Protein AF-A0A848REK5-F1 (afdb_monomer_lite)

pLDDT: mean 84.41, std 11.95, range [43.69, 95.69]

Secondary structure (DSSP, 8-state):
-----HHHHHHHHHHHHHHHHHHHHHTTTTTTTHHHHHHHHHHHHHHHHHHHTTT--HHHHHGGGGG--HHHHHHHHHHHHHHHHHHHHHHHHTTHHHHTT-TT-TTSHHHHHHHHHHHHHHHHHHTTTHHHHHHSGGGTTS-HHHHHHHHHHHHHHTHHHHHHHHHHHTHHHHHHHHHHHHHHHHTTT-TTHHHHHHHHHHHHHHHHHHHHHHHHHHHHHHHHHTHHHHH--

Radius of gyration: 19.53 Å; chains: 1; bounding box: 43×39×53 Å

Sequence (233 aa):
MRKYSYGSIMLILLLMAIIAGIFDNIFDDKLSMLGPIILWIGNYIVCRGLLYTREGTFSEYLRGIKTITGKVFLTNILIGLISVVILLLSTLTSGTGLVLSNMENGKIIPIISILYILINAIISLIFAYLNFVMADERYRDLSFSQNIKLIFKSGIRLFSQTLITLLKVYMIPIILSIIIILLAIVVKTMPLIIIIVSILGIAAIIGFVVITPIYMARLSEIYLDNIEEIYED

Organism: NCBI:txid2731255

Foldseek 3Di:
DQAADLVLLLVLLVVLQVVLVVVCVVCVNPPVVVSVVSNVLSLLLLLLCLQPVGHDHNVVSVVLSVLDDPLLVVLVVVLVVVLVVVLVVLCVVLCVVVVVVVPPDPPSPPVSVVSSVVSNVLSCLQQVCSSNLSSDPVNPPDDSVVSVVLSNLLSVVCSVVLVVLCCVLLVPLVVLVVVLVVLVVCCVVPVVSVVVSVVSVVVSVVSCSSSVSVSSSSVSVSCVVCVVVSPDD

Structure (mmCIF, N/CA/C/O backbone):
data_AF-A0A848REK5-F1
#
_entry.id   AF-A0A848REK5-F1
#
loop_
_atom_site.group_PDB
_atom_site.id
_atom_site.type_symbol
_atom_site.label_atom_id
_atom_site.label_alt_id
_atom_site.label_comp_id
_atom_site.label_asym_id
_atom_site.label_entity_id
_atom_site.label_seq_id
_atom_site.pdbx_PDB_ins_code
_atom_site.Cartn_x
_atom_site.Cartn_y
_atom_site.Cartn_z
_atom_site.occupancy
_atom_site.B_iso_or_equiv
_atom_site.auth_seq_id
_atom_site.auth_comp_id
_atom_site.auth_asym_id
_atom_site.auth_atom_id
_atom_site.pdbx_PDB_model_num
ATOM 1 N N . MET A 1 1 ? 4.241 -14.282 16.375 1.00 64.12 1 MET A N 1
ATOM 2 C CA . MET A 1 1 ? 3.932 -13.732 15.035 1.00 64.12 1 MET A CA 1
ATOM 3 C C . MET A 1 1 ? 2.454 -13.919 14.778 1.00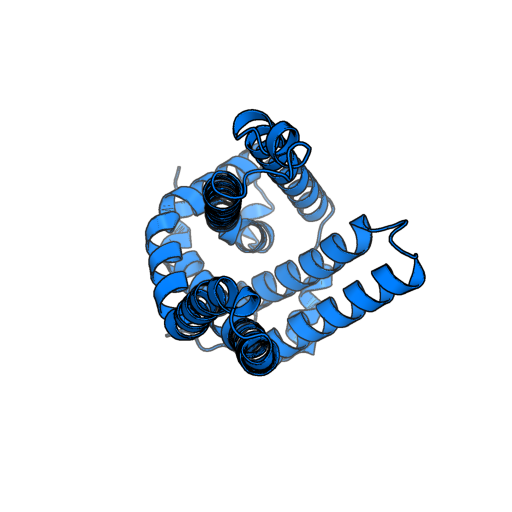 64.12 1 MET A C 1
ATOM 5 O O . MET A 1 1 ? 1.942 -14.997 15.079 1.00 64.12 1 MET A O 1
ATOM 9 N N . ARG A 1 2 ? 1.771 -12.875 14.301 1.00 82.69 2 ARG A N 1
ATOM 10 C CA . ARG A 1 2 ? 0.355 -12.985 13.936 1.00 82.69 2 ARG A CA 1
ATOM 11 C C . ARG A 1 2 ? 0.271 -13.791 12.637 1.00 82.69 2 ARG A C 1
ATOM 13 O O . ARG A 1 2 ? 1.168 -13.730 11.800 1.00 82.69 2 ARG A O 1
ATOM 20 N N . LYS A 1 3 ? -0.769 -14.600 12.501 1.00 88.31 3 LYS A N 1
ATOM 21 C CA . LYS A 1 3 ? -1.021 -15.392 11.297 1.00 88.31 3 LYS A CA 1
ATOM 22 C C . LYS A 1 3 ? -1.989 -14.629 10.397 1.00 88.31 3 LYS A C 1
ATOM 24 O O . LYS A 1 3 ? -2.896 -13.969 10.897 1.00 88.31 3 LYS A O 1
ATOM 29 N N . TYR A 1 4 ? -1.773 -14.715 9.088 1.00 91.38 4 TYR A N 1
ATOM 30 C CA . TYR A 1 4 ? -2.542 -13.976 8.091 1.00 91.38 4 TYR A CA 1
ATOM 31 C C . TYR A 1 4 ? -2.894 -14.861 6.898 1.00 91.38 4 TYR A C 1
ATOM 33 O O . TYR A 1 4 ? -2.073 -15.667 6.454 1.00 91.38 4 TYR A O 1
ATOM 41 N N . SER A 1 5 ? -4.091 -14.672 6.340 1.00 91.75 5 SER A N 1
ATOM 42 C CA . SER A 1 5 ? -4.492 -15.320 5.091 1.00 91.75 5 SER A CA 1
ATOM 43 C C . SER A 1 5 ? -3.978 -14.531 3.882 1.00 91.75 5 SER A C 1
ATOM 45 O O . SER A 1 5 ? -4.683 -13.705 3.297 1.00 91.75 5 SER A O 1
ATOM 47 N N . TYR A 1 6 ? -2.731 -14.797 3.483 1.00 92.38 6 TYR A N 1
ATOM 48 C CA . TYR A 1 6 ? -2.123 -14.160 2.305 1.00 92.38 6 TYR A CA 1
ATOM 49 C C . TYR A 1 6 ? -2.915 -14.419 1.017 1.00 92.38 6 TYR A C 1
ATOM 51 O O . TYR A 1 6 ? -3.011 -13.532 0.173 1.00 92.38 6 TYR A O 1
ATOM 59 N N . GLY A 1 7 ? -3.533 -15.600 0.894 1.00 90.12 7 GLY A N 1
ATOM 60 C CA . GLY A 1 7 ? -4.397 -15.942 -0.236 1.00 90.12 7 GLY A CA 1
ATOM 61 C C . GLY A 1 7 ? -5.643 -15.058 -0.312 1.00 90.12 7 GLY A C 1
ATOM 62 O O . GLY A 1 7 ? -5.933 -14.510 -1.373 1.00 90.12 7 GLY A O 1
ATOM 63 N N . SER A 1 8 ? -6.341 -14.847 0.813 1.00 91.50 8 SER A N 1
ATOM 64 C CA . SER A 1 8 ? -7.508 -13.951 0.866 1.00 91.50 8 SER A CA 1
ATOM 65 C C . SER A 1 8 ? -7.131 -12.517 0.486 1.00 91.50 8 SER A C 1
ATOM 67 O O . SER A 1 8 ? -7.831 -11.888 -0.303 1.00 91.50 8 SER A O 1
ATOM 69 N N . ILE A 1 9 ? -6.008 -12.017 1.015 1.00 93.56 9 ILE A N 1
ATOM 70 C CA . ILE A 1 9 ? -5.508 -10.665 0.726 1.00 93.56 9 ILE A CA 1
ATOM 71 C C . ILE A 1 9 ? -5.210 -10.518 -0.770 1.00 93.56 9 ILE A C 1
ATOM 73 O O . ILE A 1 9 ? -5.691 -9.584 -1.408 1.00 93.56 9 ILE A O 1
ATOM 77 N N . MET A 1 10 ? -4.468 -11.471 -1.338 1.00 93.69 10 MET A N 1
ATOM 78 C CA . MET A 1 10 ? -4.102 -11.477 -2.753 1.00 93.69 10 MET A CA 1
ATOM 79 C C . MET A 1 10 ? -5.329 -11.468 -3.669 1.00 93.69 10 MET A C 1
ATOM 81 O O . MET A 1 10 ? -5.391 -10.679 -4.610 1.00 93.69 10 MET A O 1
ATOM 85 N N . LEU A 1 11 ? -6.326 -12.308 -3.374 1.00 93.06 11 LEU A N 1
ATOM 86 C CA . LEU A 1 11 ? -7.556 -12.387 -4.163 1.00 93.06 11 LEU A CA 1
ATOM 87 C C . LEU A 1 11 ? -8.320 -11.060 -4.181 1.00 93.06 11 LEU A C 1
ATOM 89 O O . LEU A 1 11 ? -8.879 -10.700 -5.212 1.00 93.06 11 LEU A O 1
ATOM 93 N N . ILE A 1 12 ? -8.330 -10.315 -3.074 1.00 93.88 12 ILE A N 1
ATOM 94 C CA . ILE A 1 12 ? -9.006 -9.011 -3.008 1.00 93.88 12 ILE A CA 1
ATOM 95 C C . ILE A 1 12 ? -8.256 -7.970 -3.818 1.00 93.88 12 ILE A C 1
ATOM 97 O O . ILE A 1 12 ? -8.882 -7.256 -4.596 1.00 93.88 12 ILE A O 1
ATOM 101 N N . LEU A 1 13 ? -6.933 -7.898 -3.666 1.00 92.88 13 LEU A N 1
ATOM 102 C CA . LEU A 1 13 ? -6.114 -6.958 -4.430 1.00 92.88 13 LEU A CA 1
ATOM 103 C C . LEU A 1 13 ? -6.264 -7.204 -5.935 1.00 92.88 13 LEU A C 1
ATOM 105 O O . LEU A 1 13 ? -6.464 -6.260 -6.695 1.00 92.88 13 LEU A O 1
ATOM 109 N N . LEU A 1 14 ? -6.251 -8.472 -6.351 1.00 92.62 14 LEU A N 1
ATOM 110 C CA . LEU A 1 14 ? -6.408 -8.858 -7.749 1.00 92.62 14 LEU A CA 1
ATOM 111 C C . LEU A 1 14 ? -7.825 -8.579 -8.266 1.00 92.62 14 LEU A C 1
ATOM 113 O O . LEU A 1 14 ? -7.970 -8.006 -9.342 1.00 92.62 14 LEU A O 1
ATOM 117 N N . LEU A 1 15 ? -8.865 -8.911 -7.492 1.00 94.06 15 LEU A N 1
ATOM 118 C CA . LEU A 1 15 ? -10.248 -8.585 -7.850 1.00 94.06 15 LEU A CA 1
ATOM 119 C C . LEU A 1 15 ? -10.418 -7.077 -8.066 1.00 94.06 15 LEU A C 1
ATOM 121 O O . LEU A 1 15 ? -10.979 -6.658 -9.074 1.00 94.06 15 LEU A O 1
ATOM 125 N N . MET A 1 16 ? -9.921 -6.2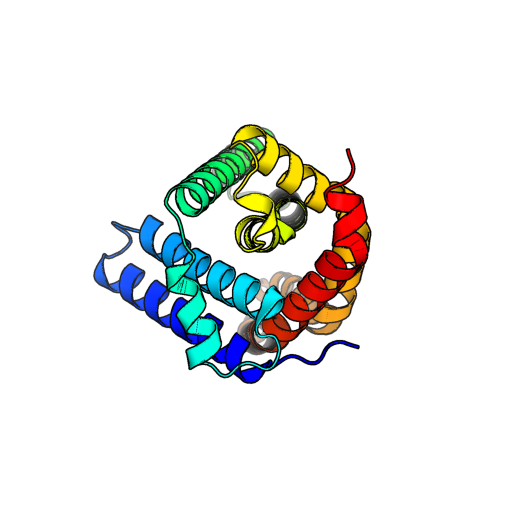62 -7.138 1.00 93.19 16 MET A N 1
ATOM 126 C CA . MET A 1 16 ? -10.076 -4.808 -7.192 1.00 93.19 16 MET A CA 1
ATOM 127 C C . MET A 1 16 ? -9.268 -4.201 -8.340 1.00 93.19 16 MET A C 1
ATOM 129 O O . MET A 1 16 ? -9.761 -3.293 -9.001 1.00 93.19 16 MET A O 1
ATOM 133 N N . ALA A 1 17 ? -8.084 -4.743 -8.641 1.00 89.94 17 ALA A N 1
ATOM 134 C CA . ALA A 1 17 ? -7.302 -4.347 -9.810 1.00 89.94 17 ALA A CA 1
ATOM 135 C C . ALA A 1 17 ? -8.005 -4.684 -11.134 1.00 89.94 17 ALA A C 1
ATOM 137 O O . ALA A 1 17 ? -8.026 -3.852 -12.038 1.00 89.94 17 ALA A O 1
ATOM 138 N N . ILE A 1 18 ? -8.627 -5.865 -11.241 1.00 91.06 18 ILE A N 1
ATOM 139 C CA . ILE A 1 18 ? -9.417 -6.242 -12.423 1.00 91.06 18 ILE A CA 1
ATOM 140 C C . ILE A 1 18 ? -10.614 -5.307 -12.587 1.00 91.06 18 ILE A C 1
ATOM 142 O O . ILE A 1 18 ? -10.841 -4.800 -13.682 1.00 91.06 18 ILE A O 1
ATOM 146 N N . ILE A 1 19 ? -11.370 -5.057 -11.514 1.00 90.69 19 ILE A N 1
ATOM 147 C CA . ILE A 1 19 ? -12.530 -4.160 -11.574 1.00 90.69 19 ILE A CA 1
ATOM 148 C C . ILE A 1 19 ? -12.080 -2.751 -11.977 1.00 90.69 19 ILE A C 1
ATOM 150 O O . ILE A 1 19 ? -12.678 -2.176 -12.881 1.00 90.69 19 ILE A O 1
ATOM 154 N N . ALA A 1 20 ? -11.009 -2.220 -11.377 1.00 88.94 20 ALA A N 1
ATOM 155 C CA . ALA A 1 20 ? -10.460 -0.915 -11.741 1.00 88.94 20 ALA A CA 1
ATOM 156 C C . ALA A 1 20 ? -10.098 -0.848 -13.235 1.00 88.94 20 ALA A C 1
ATOM 158 O O . ALA A 1 20 ? -10.585 0.032 -13.938 1.00 88.94 20 ALA A O 1
ATOM 159 N N . GLY A 1 21 ? -9.357 -1.838 -13.746 1.00 86.06 21 GLY A N 1
ATOM 160 C CA . GLY A 1 21 ? -8.974 -1.883 -15.160 1.00 86.06 21 GLY A CA 1
ATOM 161 C C . GLY A 1 21 ? -10.156 -2.046 -16.123 1.00 86.06 21 GLY A C 1
ATOM 162 O O . GLY A 1 21 ? -10.128 -1.508 -17.228 1.00 86.06 21 GLY A O 1
ATOM 163 N N . ILE A 1 22 ? -11.218 -2.758 -15.733 1.00 87.19 22 ILE A N 1
ATOM 164 C CA . ILE A 1 22 ? -12.451 -2.840 -16.532 1.00 87.19 22 ILE A CA 1
ATOM 165 C C . ILE A 1 22 ? -13.130 -1.469 -16.602 1.00 87.19 22 ILE A C 1
ATOM 167 O O . ILE A 1 22 ? -13.555 -1.056 -17.678 1.00 87.19 22 ILE A O 1
ATOM 171 N N . PHE A 1 23 ? -13.228 -0.762 -15.475 1.00 83.38 23 PHE A N 1
ATOM 172 C CA . PHE A 1 23 ? -13.844 0.563 -15.429 1.00 83.38 23 PHE A CA 1
ATOM 173 C C . PHE A 1 23 ? -13.081 1.576 -16.285 1.00 83.38 23 PHE A C 1
ATOM 175 O O . PHE A 1 23 ? -13.708 2.269 -17.085 1.00 83.38 23 PHE A O 1
ATOM 182 N N . ASP A 1 24 ? -11.753 1.615 -16.179 1.00 82.69 24 ASP A N 1
ATOM 183 C CA . ASP A 1 24 ? -10.931 2.540 -16.966 1.00 82.69 24 ASP A CA 1
ATOM 184 C C . ASP A 1 24 ? -11.104 2.291 -18.480 1.00 82.69 24 ASP A C 1
ATOM 186 O O . ASP A 1 24 ? -11.324 3.231 -19.245 1.00 82.69 24 ASP A O 1
ATOM 190 N N . ASN A 1 25 ? -11.162 1.019 -18.901 1.00 83.44 25 ASN A N 1
ATOM 191 C CA . ASN A 1 25 ? -11.403 0.645 -20.300 1.00 83.44 25 ASN A CA 1
ATOM 192 C C . ASN A 1 25 ? -12.827 0.963 -20.797 1.00 83.44 25 ASN A C 1
ATOM 194 O O . ASN A 1 25 ? -12.996 1.367 -21.944 1.00 83.44 25 ASN A O 1
ATOM 198 N N . ILE A 1 26 ? -13.866 0.768 -19.974 1.00 83.25 26 ILE A N 1
ATOM 199 C CA . ILE A 1 26 ? -15.262 1.046 -20.373 1.00 83.25 26 ILE A CA 1
ATOM 200 C C . ILE A 1 26 ? -15.480 2.543 -20.601 1.00 83.25 26 ILE A C 1
ATOM 202 O O . ILE A 1 26 ? -16.242 2.933 -21.488 1.00 83.25 26 ILE A O 1
ATOM 206 N N . PHE A 1 27 ? -14.842 3.379 -19.785 1.00 79.56 27 PHE A N 1
ATOM 207 C CA . PHE A 1 27 ? -15.030 4.823 -19.835 1.00 79.56 27 PHE A CA 1
ATOM 208 C C . PHE A 1 27 ? -13.998 5.555 -20.696 1.00 79.56 27 PHE A C 1
ATOM 210 O O . PHE A 1 27 ? -14.080 6.782 -20.769 1.00 79.56 27 PHE A O 1
ATOM 217 N N . ASP A 1 28 ? -13.095 4.836 -21.373 1.00 77.69 28 ASP A N 1
ATOM 218 C CA . ASP A 1 28 ? -12.094 5.409 -22.286 1.00 77.69 28 ASP A CA 1
ATOM 219 C C . ASP A 1 28 ? -11.325 6.561 -21.608 1.00 77.69 28 ASP A C 1
ATOM 221 O O . ASP A 1 28 ? -11.276 7.689 -22.099 1.00 77.69 28 ASP A O 1
ATOM 225 N N . ASP A 1 29 ? -10.881 6.311 -20.370 1.00 70.06 29 ASP A N 1
ATOM 226 C CA . ASP A 1 29 ? -10.209 7.258 -19.464 1.00 70.06 29 ASP A CA 1
ATOM 227 C C . ASP A 1 29 ? -10.992 8.533 -19.074 1.00 70.06 29 ASP A C 1
ATOM 229 O O . ASP A 1 29 ? -10.527 9.329 -18.247 1.00 70.06 29 ASP A O 1
ATOM 233 N N . LYS A 1 30 ? -12.227 8.729 -19.562 1.00 73.56 30 LYS A N 1
ATOM 234 C CA . LYS A 1 30 ? -13.065 9.907 -19.236 1.00 73.56 30 LYS A CA 1
ATOM 235 C C . LYS A 1 30 ? -13.452 9.979 -17.758 1.00 73.56 30 LYS A C 1
ATOM 237 O O . LYS A 1 30 ? -13.758 11.057 -17.254 1.00 73.56 30 LYS A O 1
ATOM 242 N N . LEU A 1 31 ? -13.443 8.839 -17.069 1.00 73.81 31 LEU A N 1
ATOM 243 C CA . LEU A 1 31 ? -13.717 8.693 -15.638 1.00 73.81 31 LEU A CA 1
ATOM 244 C C . LEU A 1 31 ? -12.511 8.093 -14.897 1.00 73.81 31 LEU A C 1
ATOM 246 O O . LEU A 1 31 ? -12.676 7.291 -13.982 1.00 73.81 31 LEU A O 1
ATOM 250 N N . SER A 1 32 ? -11.299 8.533 -15.247 1.00 70.56 32 SER A N 1
ATOM 251 C CA . SER A 1 32 ? -10.022 8.089 -14.652 1.00 70.56 32 SER A CA 1
ATOM 252 C C . SER A 1 32 ? -9.908 8.236 -13.124 1.00 70.56 32 SER A C 1
ATOM 254 O O . SER A 1 32 ? -8.989 7.703 -12.509 1.00 70.56 32 SER A O 1
ATOM 256 N N . MET A 1 33 ? -10.851 8.922 -12.468 1.00 72.81 33 MET A N 1
ATOM 257 C CA . MET A 1 33 ? -10.948 8.966 -11.005 1.00 72.81 33 MET A CA 1
ATOM 258 C C . MET A 1 33 ? -11.571 7.702 -10.387 1.00 72.81 33 MET A C 1
ATOM 260 O O . MET A 1 33 ? -11.384 7.467 -9.193 1.00 72.81 33 MET A O 1
ATOM 264 N N . LEU A 1 34 ? -12.296 6.879 -11.155 1.00 79.69 34 LEU A N 1
ATOM 265 C CA . LEU A 1 34 ? -12.988 5.693 -10.633 1.00 79.69 34 LEU A CA 1
ATOM 266 C C . LEU A 1 34 ? -12.030 4.540 -10.312 1.00 79.69 34 LEU A C 1
ATOM 268 O O . LEU A 1 34 ? -12.167 3.937 -9.245 1.00 79.69 34 LEU A O 1
ATOM 272 N N . GLY A 1 35 ? -11.040 4.265 -11.167 1.00 83.56 35 GLY A N 1
ATOM 273 C CA . GLY A 1 35 ? -10.025 3.233 -10.926 1.00 83.56 35 GLY A CA 1
ATOM 274 C C . GLY A 1 35 ? -9.314 3.393 -9.570 1.00 83.56 35 GLY A C 1
ATOM 275 O O . GLY A 1 35 ? -9.361 2.474 -8.744 1.00 83.56 35 GLY A O 1
ATOM 276 N N . PRO A 1 36 ? -8.739 4.571 -9.257 1.00 83.19 36 PRO A N 1
ATOM 277 C CA . PRO A 1 36 ? -8.126 4.848 -7.957 1.00 83.19 36 PRO A CA 1
ATOM 278 C C . PRO A 1 36 ? -9.076 4.671 -6.766 1.00 83.19 36 PRO A C 1
ATOM 280 O O . PRO A 1 36 ? -8.655 4.172 -5.722 1.00 83.19 36 PRO A O 1
ATOM 283 N N . ILE A 1 37 ? -10.358 5.028 -6.911 1.00 86.75 37 ILE A N 1
ATOM 284 C CA . ILE A 1 37 ? -11.369 4.827 -5.860 1.00 86.75 37 ILE A CA 1
ATOM 285 C C . ILE A 1 37 ? -11.602 3.330 -5.617 1.00 86.75 37 ILE A C 1
ATOM 287 O O . ILE A 1 37 ? -11.655 2.900 -4.465 1.00 86.75 37 ILE A O 1
ATOM 291 N N . ILE A 1 38 ? -11.701 2.520 -6.672 1.00 89.56 38 ILE A N 1
ATOM 292 C CA . ILE A 1 38 ? -11.889 1.064 -6.563 1.00 89.56 38 ILE A CA 1
ATOM 293 C C . ILE A 1 38 ? -10.680 0.413 -5.877 1.00 89.56 38 ILE A C 1
ATOM 295 O O . ILE A 1 38 ? -10.840 -0.374 -4.939 1.00 89.56 38 ILE A O 1
ATOM 299 N N . LEU A 1 39 ? -9.464 0.781 -6.288 1.00 90.69 39 LEU A N 1
ATOM 300 C CA . LEU A 1 39 ? -8.230 0.296 -5.662 1.00 90.69 39 LEU A CA 1
ATOM 301 C C . LEU A 1 39 ? -8.141 0.708 -4.190 1.00 90.69 39 LEU A C 1
ATOM 303 O O . LEU A 1 39 ? -7.733 -0.084 -3.335 1.00 90.69 39 LEU A O 1
ATOM 307 N N . TRP A 1 40 ? -8.562 1.933 -3.876 1.00 91.38 40 TRP A N 1
ATOM 308 C CA . TRP A 1 40 ? -8.649 2.411 -2.506 1.00 91.38 40 TRP A CA 1
ATOM 309 C C . TRP A 1 40 ? -9.625 1.574 -1.661 1.00 91.38 40 TRP A C 1
ATOM 311 O O . TRP A 1 40 ? -9.251 1.150 -0.564 1.00 91.38 40 TRP A O 1
ATOM 321 N N . ILE A 1 41 ? -10.825 1.276 -2.174 1.00 92.44 41 ILE A N 1
ATOM 322 C CA . ILE A 1 41 ? -11.803 0.402 -1.499 1.00 92.44 41 ILE A CA 1
ATOM 323 C C . ILE A 1 41 ? -11.167 -0.959 -1.195 1.00 92.44 41 ILE A C 1
ATOM 325 O O . ILE A 1 41 ? -11.273 -1.454 -0.071 1.00 92.44 41 ILE A O 1
ATOM 329 N N . GLY A 1 42 ? -10.458 -1.541 -2.166 1.00 92.50 42 GLY A N 1
ATOM 330 C CA . GLY A 1 42 ? -9.718 -2.788 -1.982 1.00 92.50 42 GLY A CA 1
ATOM 331 C C . GLY A 1 42 ? -8.703 -2.723 -0.845 1.00 92.50 42 GLY A C 1
ATOM 332 O O . GLY A 1 42 ? -8.716 -3.570 0.051 1.00 92.50 42 GLY A O 1
ATOM 333 N N . ASN A 1 43 ? -7.868 -1.684 -0.840 1.00 93.06 43 ASN A N 1
ATOM 334 C CA . ASN A 1 43 ? -6.879 -1.467 0.215 1.00 93.06 43 ASN A CA 1
ATOM 335 C C . ASN A 1 43 ? -7.530 -1.287 1.591 1.00 93.06 43 ASN A C 1
ATOM 337 O O . ASN A 1 43 ? -7.053 -1.856 2.572 1.00 93.06 43 ASN A O 1
ATOM 341 N N . TYR A 1 44 ? -8.638 -0.548 1.675 1.00 94.62 44 TYR A N 1
ATOM 342 C CA . TYR A 1 44 ? -9.385 -0.385 2.920 1.00 94.62 44 TYR A CA 1
ATOM 343 C C . TYR A 1 44 ? -9.908 -1.725 3.451 1.00 94.62 44 TYR A C 1
ATOM 345 O O . TYR A 1 44 ? -9.712 -2.052 4.624 1.00 94.62 44 TYR A O 1
ATOM 353 N N . ILE A 1 45 ? -10.538 -2.521 2.582 1.00 94.56 45 ILE A N 1
ATOM 354 C CA . ILE A 1 45 ? -11.067 -3.850 2.913 1.00 94.56 45 ILE A CA 1
ATOM 355 C C . ILE A 1 45 ? -9.952 -4.753 3.453 1.00 94.56 45 ILE A C 1
ATOM 357 O O . ILE A 1 45 ? -10.137 -5.424 4.471 1.00 94.56 45 ILE A O 1
ATOM 361 N N . VAL A 1 46 ? -8.781 -4.741 2.810 1.00 95.50 46 VAL A N 1
ATOM 362 C CA . VAL A 1 46 ? -7.614 -5.506 3.262 1.00 95.50 46 VAL A CA 1
ATOM 363 C C . VAL A 1 46 ? -7.128 -5.025 4.627 1.00 95.50 46 VAL A C 1
ATOM 365 O O . VAL A 1 46 ? -6.952 -5.858 5.514 1.00 95.50 46 VAL A O 1
ATOM 368 N N . CYS A 1 47 ? -6.965 -3.717 4.841 1.00 95.12 47 CYS A N 1
ATOM 369 C CA . CYS A 1 47 ? -6.557 -3.166 6.137 1.00 95.12 47 CYS A CA 1
ATOM 370 C C . CYS A 1 47 ? -7.544 -3.537 7.253 1.00 95.12 47 CYS A C 1
ATOM 372 O O . CYS A 1 47 ? -7.125 -4.004 8.311 1.00 95.12 47 CYS A O 1
ATOM 374 N N . ARG A 1 48 ? -8.855 -3.421 7.010 1.00 93.81 48 ARG A N 1
ATOM 375 C CA . ARG A 1 48 ? -9.888 -3.842 7.970 1.00 93.81 48 ARG A CA 1
ATOM 376 C C . ARG A 1 48 ? -9.795 -5.337 8.275 1.00 93.81 48 ARG A C 1
ATOM 378 O O . ARG A 1 48 ? -9.845 -5.726 9.442 1.00 93.81 48 ARG A O 1
ATOM 385 N N . GLY A 1 49 ? -9.627 -6.167 7.249 1.00 93.50 49 GLY A N 1
ATOM 386 C CA . GLY A 1 49 ? -9.446 -7.606 7.416 1.00 93.50 49 GLY A CA 1
ATOM 387 C C . GLY A 1 49 ? -8.189 -7.946 8.219 1.00 93.50 49 GLY A C 1
ATOM 388 O O . GLY A 1 49 ? -8.252 -8.749 9.143 1.00 93.50 49 GLY A O 1
ATOM 389 N N . LEU A 1 50 ? -7.068 -7.278 7.950 1.00 94.56 50 LEU A N 1
ATOM 390 C CA . LEU A 1 50 ? -5.805 -7.452 8.674 1.00 94.56 50 LEU A CA 1
ATOM 391 C C . LEU A 1 50 ? -5.893 -7.063 10.158 1.00 94.56 50 LEU A C 1
ATOM 393 O O . LEU A 1 50 ? -5.270 -7.711 10.997 1.00 94.56 50 LEU A O 1
ATOM 397 N N . LEU A 1 51 ? -6.693 -6.055 10.509 1.00 92.81 51 LEU A N 1
ATOM 398 C CA . LEU A 1 51 ? -6.868 -5.660 11.908 1.00 92.81 51 LEU A CA 1
ATOM 399 C C . LEU A 1 51 ? -7.695 -6.683 12.701 1.00 92.81 51 LEU A C 1
ATOM 401 O O . LEU A 1 51 ? -7.283 -7.073 13.800 1.00 92.81 51 LEU A O 1
ATOM 405 N N . TYR A 1 52 ? -8.819 -7.143 12.136 1.00 91.62 52 TYR A N 1
ATOM 406 C CA . TYR A 1 52 ? -9.861 -7.853 12.895 1.00 91.62 52 TYR A CA 1
ATOM 407 C C . TYR A 1 52 ? -10.053 -9.325 12.531 1.00 91.62 52 TYR A C 1
ATOM 409 O O . TYR A 1 52 ? -10.388 -10.119 13.403 1.00 91.62 52 TYR A O 1
ATOM 417 N N . THR A 1 53 ? -9.872 -9.704 11.267 1.00 89.50 53 THR A N 1
ATOM 418 C CA . THR A 1 53 ? -10.200 -11.055 10.773 1.00 89.50 53 THR A CA 1
ATOM 419 C C . THR A 1 53 ? -8.963 -11.901 10.491 1.00 89.50 53 THR A C 1
ATOM 421 O O . THR A 1 53 ? -9.047 -13.110 10.648 1.00 89.50 53 THR A O 1
ATOM 424 N N . ARG A 1 54 ? -7.820 -11.279 10.156 1.00 89.19 54 ARG A N 1
ATOM 425 C CA . ARG A 1 54 ? -6.444 -11.809 10.005 1.00 89.19 54 ARG A CA 1
ATOM 426 C C . ARG A 1 54 ? -6.298 -13.102 9.201 1.00 89.19 54 ARG A C 1
ATOM 428 O O . ARG A 1 54 ? -5.738 -13.103 8.111 1.00 89.19 54 ARG A O 1
ATOM 435 N N . GLU A 1 55 ? -6.782 -14.206 9.747 1.00 91.75 55 GLU A N 1
ATOM 436 C CA . GLU A 1 55 ? -6.858 -15.522 9.109 1.00 91.75 55 GLU A CA 1
ATOM 437 C C . GLU A 1 55 ? -8.145 -15.707 8.289 1.00 91.75 55 GLU A C 1
ATOM 439 O O . GLU A 1 55 ? -8.374 -16.772 7.721 1.00 91.75 55 GLU A O 1
ATOM 444 N N . GLY A 1 56 ? -8.981 -14.670 8.220 1.00 87.88 56 GLY A N 1
ATOM 445 C CA . GLY A 1 56 ? -10.292 -14.741 7.604 1.00 87.88 56 GLY A CA 1
ATOM 446 C C . GLY A 1 56 ? -10.288 -15.143 6.129 1.00 87.88 56 GLY A C 1
ATOM 447 O O . GLY A 1 56 ? -9.349 -14.899 5.355 1.00 87.88 56 GLY A O 1
ATOM 448 N N . THR A 1 57 ? -11.398 -15.741 5.717 1.00 93.44 57 THR A N 1
ATOM 449 C CA . THR A 1 57 ? -11.642 -16.113 4.321 1.00 93.44 57 THR A CA 1
ATOM 450 C C . THR A 1 57 ? -11.822 -14.879 3.431 1.00 93.44 57 THR A C 1
ATOM 452 O O . THR A 1 57 ? -12.086 -13.771 3.898 1.00 93.44 57 THR A O 1
ATOM 455 N N . PHE A 1 58 ? -11.733 -15.069 2.114 1.00 90.44 58 PHE A N 1
ATOM 456 C CA . PHE A 1 58 ? -11.984 -14.013 1.130 1.00 90.44 58 PHE A CA 1
ATOM 457 C C . PHE A 1 58 ? -13.319 -13.278 1.368 1.00 90.44 58 PHE A C 1
ATOM 459 O O . PHE A 1 58 ? -13.376 -12.050 1.365 1.00 90.44 58 PHE A O 1
ATOM 466 N N . SER A 1 59 ? -14.390 -14.028 1.655 1.00 91.44 59 SER A N 1
ATOM 467 C CA . SER A 1 59 ? -15.714 -13.464 1.949 1.00 91.44 59 SER A CA 1
ATOM 468 C C . SER A 1 59 ? -15.738 -12.660 3.255 1.00 91.44 59 SER A C 1
ATOM 470 O O . SER A 1 59 ? -16.417 -11.638 3.352 1.00 91.44 59 SER A O 1
ATOM 472 N N . GLU A 1 60 ? -15.001 -13.097 4.275 1.00 92.25 60 GLU A N 1
ATOM 473 C CA . GLU A 1 60 ? -14.891 -12.384 5.551 1.00 92.25 60 GLU A CA 1
ATOM 474 C C . GLU A 1 60 ? -14.183 -11.050 5.414 1.00 92.25 60 GLU A C 1
ATOM 476 O O . GLU A 1 60 ? -14.669 -10.052 5.941 1.00 92.25 60 GLU A O 1
ATOM 481 N N . TYR A 1 61 ? -13.100 -11.013 4.646 1.00 92.06 61 TYR A N 1
ATOM 482 C CA . TYR A 1 61 ? -12.449 -9.757 4.324 1.00 92.06 61 TYR A CA 1
ATOM 483 C C . TYR A 1 61 ? -13.401 -8.837 3.550 1.00 92.06 61 TYR A C 1
ATOM 485 O O . TYR A 1 61 ? -13.614 -7.708 3.983 1.00 92.06 61 TYR A O 1
ATOM 493 N N . LEU A 1 62 ? -14.054 -9.315 2.479 1.00 91.88 62 LEU A N 1
ATOM 494 C CA . LEU A 1 62 ? -14.993 -8.505 1.685 1.00 91.88 62 LEU A CA 1
ATOM 495 C C . LEU A 1 62 ? -16.129 -7.885 2.513 1.00 91.88 62 LEU A C 1
ATOM 497 O O . LEU A 1 62 ? -16.591 -6.791 2.185 1.00 91.88 62 LEU A O 1
ATOM 501 N N . ARG A 1 63 ? -16.559 -8.522 3.612 1.00 92.94 63 ARG A N 1
ATOM 502 C CA . ARG A 1 63 ? -17.553 -7.938 4.533 1.00 92.94 63 ARG A CA 1
ATOM 503 C C . ARG A 1 63 ? -17.103 -6.600 5.131 1.00 92.94 63 ARG A C 1
ATOM 505 O O . ARG A 1 63 ? -17.968 -5.803 5.499 1.00 92.94 63 ARG A O 1
ATOM 512 N N . GLY A 1 64 ? -15.801 -6.315 5.154 1.00 88.88 64 GLY A N 1
ATOM 513 C CA . GLY A 1 64 ? -15.231 -5.019 5.525 1.00 88.88 64 GLY A CA 1
ATOM 514 C C . GLY A 1 64 ? -15.742 -3.844 4.686 1.00 88.88 64 GLY A C 1
ATOM 515 O O . GLY A 1 64 ? -15.735 -2.717 5.167 1.00 88.88 64 GLY A O 1
ATOM 516 N N . ILE A 1 65 ? -16.296 -4.074 3.489 1.00 90.12 65 ILE A N 1
ATOM 517 C CA . ILE A 1 65 ? -16.907 -3.000 2.687 1.00 90.12 65 ILE A CA 1
ATOM 518 C C . ILE A 1 65 ? -18.036 -2.280 3.440 1.00 90.12 65 ILE A C 1
ATOM 520 O O . ILE A 1 65 ? -18.219 -1.075 3.296 1.00 90.12 65 ILE A O 1
ATOM 524 N N . LYS A 1 66 ? -18.757 -3.000 4.312 1.00 90.56 66 LYS A N 1
ATOM 525 C CA . LYS A 1 66 ? -19.867 -2.454 5.106 1.00 90.56 66 LYS A CA 1
ATOM 526 C C . LYS A 1 66 ? -19.405 -1.479 6.188 1.00 90.56 66 LYS A C 1
ATOM 528 O O . LYS A 1 66 ? -20.235 -0.776 6.753 1.00 90.56 66 LYS A O 1
ATOM 533 N N . THR A 1 67 ? -18.111 -1.452 6.511 1.00 89.44 67 THR A N 1
ATOM 534 C CA . THR A 1 67 ? -17.564 -0.542 7.526 1.00 89.44 67 THR A CA 1
ATOM 535 C C . THR A 1 67 ? -17.084 0.779 6.937 1.00 89.44 67 THR A C 1
ATOM 537 O O . THR A 1 67 ? -16.707 1.666 7.701 1.00 89.44 67 THR A O 1
ATOM 540 N N . ILE A 1 68 ? -17.126 0.938 5.609 1.00 89.94 68 ILE A N 1
ATOM 541 C CA . ILE A 1 68 ? -16.826 2.207 4.947 1.00 89.94 68 ILE A CA 1
ATOM 542 C C . ILE A 1 68 ? -17.945 3.197 5.274 1.00 89.94 68 ILE A C 1
ATOM 544 O O . ILE A 1 68 ? -19.085 3.045 4.842 1.00 89.94 68 ILE A O 1
ATOM 548 N N . THR A 1 69 ? -17.613 4.231 6.043 1.00 88.38 69 THR A N 1
ATOM 549 C CA . THR A 1 69 ? -18.525 5.341 6.339 1.00 88.38 69 THR A CA 1
ATOM 550 C C . THR A 1 69 ? -18.213 6.548 5.454 1.00 88.38 69 THR A C 1
ATOM 552 O O . THR A 1 69 ? -17.110 6.671 4.918 1.00 88.38 69 THR A O 1
ATOM 555 N N . GLY A 1 70 ? -19.148 7.498 5.338 1.00 85.25 70 GLY A N 1
ATOM 556 C CA . GLY A 1 70 ? -18.910 8.741 4.586 1.00 85.25 70 GLY A CA 1
ATOM 557 C C . GLY A 1 70 ? -17.685 9.521 5.085 1.00 85.25 70 GLY A C 1
ATOM 558 O O . GLY A 1 70 ? -16.950 10.095 4.291 1.00 85.25 70 GLY A O 1
ATOM 559 N N . LYS A 1 71 ? -17.394 9.456 6.390 1.00 86.44 71 LYS A N 1
ATOM 560 C CA . LYS A 1 71 ? -16.179 10.028 6.991 1.00 86.44 71 LYS A CA 1
ATOM 561 C C . LYS A 1 71 ? -14.907 9.388 6.428 1.00 86.44 71 LYS A C 1
ATOM 563 O O . LYS A 1 71 ? -14.013 10.108 6.004 1.00 86.44 71 LYS A O 1
ATOM 568 N N . VAL A 1 72 ? -14.853 8.054 6.376 1.00 87.31 72 VAL A N 1
ATOM 569 C CA . VAL A 1 72 ? -13.723 7.296 5.809 1.00 87.31 72 VAL A CA 1
ATOM 570 C C . VAL A 1 72 ? -13.500 7.676 4.345 1.00 87.31 72 VAL A C 1
ATOM 572 O O . VAL A 1 72 ? -12.366 7.922 3.935 1.00 87.31 72 VAL A O 1
ATOM 575 N N . PHE A 1 73 ? -14.582 7.779 3.574 1.00 87.44 73 PHE A N 1
ATOM 576 C CA . PHE A 1 73 ? -14.529 8.188 2.174 1.00 87.44 73 PHE A CA 1
ATOM 577 C C . PHE A 1 73 ? -13.980 9.615 2.007 1.00 87.44 73 PHE A C 1
ATOM 579 O O . PHE A 1 73 ? -13.024 9.833 1.263 1.00 87.44 73 PHE A O 1
ATOM 586 N N . LEU A 1 74 ? -14.520 10.580 2.759 1.00 87.00 74 LEU A N 1
ATOM 587 C CA . LEU A 1 74 ? -14.098 11.983 2.703 1.00 87.00 74 LEU A CA 1
ATOM 588 C C . LEU A 1 74 ? -12.634 12.177 3.117 1.00 87.00 74 LEU A C 1
ATOM 590 O O . LEU A 1 74 ? -11.915 12.932 2.464 1.00 87.00 74 LEU A O 1
ATOM 594 N N . THR A 1 75 ? -12.168 11.489 4.166 1.00 87.69 75 THR A N 1
ATOM 595 C CA . THR A 1 75 ? -10.764 11.570 4.602 1.00 87.69 75 THR A CA 1
ATOM 596 C C . THR A 1 75 ? -9.816 11.078 3.510 1.00 87.69 75 THR A C 1
ATOM 598 O O . THR A 1 75 ? -8.778 11.696 3.276 1.00 87.69 75 THR A O 1
ATOM 601 N N . ASN A 1 76 ? -10.181 10.004 2.807 1.00 87.38 76 ASN A N 1
ATOM 602 C CA . ASN A 1 76 ? -9.355 9.453 1.737 1.00 87.38 76 ASN A CA 1
ATOM 603 C C . ASN A 1 76 ? -9.323 10.340 0.493 1.00 87.38 76 ASN A C 1
ATOM 605 O O . ASN A 1 76 ? -8.244 10.551 -0.055 1.00 87.38 76 ASN A O 1
ATOM 609 N N . ILE A 1 77 ? -10.455 10.933 0.096 1.00 86.81 77 ILE A N 1
ATOM 610 C CA . ILE A 1 77 ? -10.462 11.944 -0.974 1.00 86.81 77 ILE A CA 1
ATOM 611 C C . ILE A 1 77 ? -9.560 13.117 -0.601 1.00 86.81 77 ILE A C 1
ATOM 613 O O . ILE A 1 77 ? -8.740 13.542 -1.410 1.00 86.81 77 ILE A O 1
ATOM 617 N N . LEU A 1 78 ? -9.676 13.630 0.624 1.00 87.19 78 LEU A N 1
ATOM 618 C CA . LEU A 1 78 ? -8.911 14.799 1.045 1.00 87.19 78 LEU A CA 1
ATOM 619 C C . LEU A 1 78 ? -7.405 14.517 1.068 1.00 87.19 78 LEU A C 1
ATOM 621 O O . LEU A 1 78 ? -6.626 15.330 0.578 1.00 87.19 78 LEU A O 1
ATOM 625 N N . ILE A 1 79 ? -6.982 13.360 1.576 1.00 87.12 79 ILE A N 1
ATOM 626 C CA . ILE A 1 79 ? -5.563 12.974 1.567 1.00 87.12 79 ILE A CA 1
ATOM 627 C C . ILE A 1 79 ? -5.074 12.668 0.149 1.00 87.12 79 ILE A C 1
ATOM 629 O O . ILE A 1 79 ? -3.936 13.006 -0.186 1.00 87.12 79 ILE A O 1
ATOM 633 N N . GLY A 1 80 ? -5.935 12.119 -0.709 1.00 84.75 80 GLY A N 1
ATOM 634 C CA . GLY A 1 80 ? -5.664 11.991 -2.138 1.00 84.75 80 GLY A CA 1
ATOM 635 C C . GLY A 1 80 ? -5.398 13.353 -2.783 1.00 84.75 80 GLY A C 1
ATOM 636 O O . GLY A 1 80 ? -4.373 13.527 -3.437 1.00 84.75 80 GLY A O 1
ATOM 637 N N . LEU A 1 81 ? -6.250 14.349 -2.523 1.00 85.38 81 LEU A N 1
ATOM 638 C CA . LEU A 1 81 ? -6.068 15.720 -3.012 1.00 85.38 81 LEU A CA 1
ATOM 639 C C . LEU A 1 81 ? -4.783 16.360 -2.477 1.00 85.38 81 LEU A C 1
ATOM 641 O O . LEU A 1 81 ? -4.038 16.947 -3.258 1.00 85.38 81 LEU A O 1
ATOM 645 N N . ILE A 1 82 ? -4.481 16.210 -1.182 1.00 85.06 82 ILE A N 1
ATOM 646 C CA . ILE A 1 82 ? -3.209 16.672 -0.602 1.00 85.06 82 ILE A CA 1
ATOM 647 C C . ILE A 1 82 ? -2.029 16.037 -1.344 1.00 85.06 82 ILE A C 1
ATOM 649 O O . ILE A 1 82 ? -1.100 16.740 -1.737 1.00 85.06 82 ILE A O 1
ATOM 653 N N . SER A 1 83 ? -2.077 14.725 -1.574 1.00 83.81 83 SER A N 1
ATOM 654 C CA . SER A 1 83 ? -1.012 13.996 -2.271 1.00 83.81 83 SER A CA 1
ATOM 655 C C . SER A 1 83 ? -0.820 14.510 -3.701 1.00 83.81 83 SER A C 1
ATOM 657 O O . SER A 1 83 ? 0.314 14.760 -4.107 1.00 83.81 83 SER A O 1
ATOM 659 N N . VAL A 1 84 ? -1.912 14.753 -4.436 1.00 82.44 84 VAL A N 1
ATOM 660 C CA . VAL A 1 84 ? -1.876 15.330 -5.792 1.00 82.44 84 VAL A CA 1
ATOM 661 C C . VAL A 1 84 ? -1.294 16.743 -5.781 1.00 82.44 84 VAL A C 1
ATOM 663 O O . VAL A 1 84 ? -0.453 17.059 -6.618 1.00 82.44 84 VAL A O 1
ATOM 666 N N . VAL A 1 85 ? -1.690 17.591 -4.829 1.00 83.75 85 VAL A N 1
ATOM 667 C CA . VAL A 1 85 ? -1.166 18.961 -4.712 1.00 83.75 85 VAL A CA 1
ATOM 668 C C . VAL A 1 85 ? 0.337 18.947 -4.435 1.00 83.75 85 VAL A C 1
ATOM 670 O O . VAL A 1 85 ? 1.082 19.648 -5.119 1.00 83.75 85 VAL A O 1
ATOM 673 N N . ILE A 1 86 ? 0.808 18.124 -3.491 1.00 82.69 86 ILE A N 1
ATOM 674 C CA . ILE A 1 86 ? 2.245 17.991 -3.194 1.00 82.69 86 ILE A CA 1
ATOM 675 C C . ILE A 1 86 ? 3.004 17.522 -4.440 1.00 82.69 86 ILE A C 1
ATOM 677 O O . ILE A 1 86 ? 4.070 18.054 -4.756 1.00 82.69 86 ILE A O 1
ATOM 681 N N . LEU A 1 87 ? 2.444 16.561 -5.173 1.00 79.00 87 LEU A N 1
ATOM 682 C CA . LEU A 1 87 ? 3.043 16.033 -6.392 1.00 79.00 87 LEU A CA 1
ATOM 683 C C . LEU A 1 87 ? 3.127 17.084 -7.507 1.00 79.00 87 LEU A C 1
ATOM 685 O O . LEU A 1 87 ? 4.141 17.189 -8.201 1.00 79.00 87 LEU A O 1
ATOM 689 N N . LEU A 1 88 ? 2.083 17.896 -7.653 1.00 77.56 88 LEU A N 1
ATOM 690 C CA . LEU A 1 88 ? 2.023 18.971 -8.636 1.00 77.56 88 LEU A CA 1
ATOM 691 C C . LEU A 1 88 ? 3.025 20.079 -8.284 1.00 77.56 88 LEU A C 1
ATOM 693 O O . LEU A 1 88 ? 3.788 20.502 -9.151 1.00 77.56 88 LEU A O 1
ATOM 697 N N . LEU A 1 89 ? 3.123 20.470 -7.007 1.00 76.62 89 LEU A N 1
ATOM 698 C CA . LEU A 1 89 ? 4.166 21.387 -6.534 1.00 76.62 89 LEU A CA 1
ATOM 699 C C . LEU A 1 89 ? 5.570 20.822 -6.772 1.00 76.62 89 LEU A C 1
ATOM 701 O O . LEU A 1 89 ? 6.449 21.549 -7.231 1.00 76.62 89 LEU A O 1
ATOM 705 N N . SER A 1 90 ? 5.791 19.535 -6.498 1.00 70.38 90 SER A N 1
ATOM 706 C CA . SER A 1 90 ? 7.064 18.858 -6.776 1.00 70.38 90 SER A CA 1
ATOM 707 C C . SER A 1 90 ? 7.419 18.897 -8.265 1.00 70.38 90 SER A C 1
ATOM 709 O O . SER A 1 90 ? 8.564 19.166 -8.627 1.00 70.38 90 SER A O 1
ATOM 711 N N . THR A 1 91 ? 6.439 18.702 -9.143 1.00 69.44 91 THR A N 1
ATOM 712 C CA . THR A 1 91 ? 6.633 18.772 -10.599 1.00 69.44 91 THR A CA 1
ATOM 713 C C . THR A 1 91 ? 6.980 20.202 -11.044 1.00 69.44 91 THR A C 1
ATOM 715 O O . THR A 1 91 ? 7.932 20.425 -11.789 1.00 69.44 91 THR A O 1
ATOM 718 N N . LEU A 1 92 ? 6.273 21.208 -10.524 1.00 68.00 92 LEU A N 1
ATOM 719 C CA . LEU A 1 92 ? 6.542 22.615 -10.844 1.00 68.00 92 LEU A CA 1
ATOM 720 C C . LEU A 1 92 ? 7.920 23.077 -10.345 1.00 68.00 92 LEU A C 1
ATOM 722 O O . LEU A 1 92 ? 8.653 23.745 -11.070 1.00 68.00 92 LEU A O 1
ATOM 726 N N . THR A 1 93 ? 8.292 22.699 -9.121 1.00 65.75 93 THR A N 1
ATOM 727 C CA . THR A 1 93 ? 9.560 23.103 -8.485 1.00 65.75 93 THR A CA 1
ATOM 728 C C . THR A 1 93 ? 10.774 22.346 -9.010 1.00 65.75 93 THR A C 1
ATOM 730 O O . THR A 1 93 ? 11.871 22.896 -9.031 1.00 65.75 93 THR A O 1
ATOM 733 N N . SER A 1 94 ? 10.597 21.107 -9.475 1.00 60.25 94 SER A N 1
ATOM 734 C CA . SER A 1 94 ? 11.687 20.305 -10.043 1.00 60.25 94 SER A CA 1
ATOM 735 C C . SER A 1 94 ? 12.024 20.657 -11.499 1.00 60.25 94 SER A C 1
ATOM 737 O O . SER A 1 94 ? 12.945 20.073 -12.067 1.00 60.25 94 SER A O 1
ATOM 739 N N . GLY A 1 95 ? 11.302 21.602 -12.118 1.00 55.03 95 GLY A N 1
ATOM 740 C CA . GLY A 1 95 ? 11.535 22.031 -13.501 1.00 55.03 95 GLY A CA 1
ATOM 741 C C . GLY A 1 95 ? 11.144 20.991 -14.559 1.00 55.03 95 GLY A C 1
ATOM 742 O O . GLY A 1 95 ? 11.434 21.184 -15.739 1.00 55.03 95 GLY A O 1
ATOM 743 N N . THR A 1 96 ? 10.457 19.907 -14.175 1.00 53.34 96 THR A N 1
ATOM 744 C CA . THR A 1 96 ? 10.041 18.813 -15.078 1.00 53.34 96 THR A CA 1
ATOM 745 C C . THR A 1 96 ? 9.222 19.331 -16.264 1.00 53.34 96 THR A C 1
ATOM 747 O O . THR A 1 96 ? 9.424 18.878 -17.389 1.00 53.34 96 THR A O 1
ATOM 750 N N . GLY A 1 97 ? 8.355 20.326 -16.035 1.00 47.78 97 GLY A N 1
ATOM 751 C CA . GLY A 1 97 ? 7.530 20.948 -17.080 1.00 47.78 97 GLY A CA 1
ATOM 752 C C . GLY A 1 97 ? 8.312 21.726 -18.151 1.00 47.78 97 GLY A C 1
ATOM 753 O O . GLY A 1 97 ? 7.837 21.836 -19.274 1.00 47.78 97 GLY A O 1
ATOM 754 N N . LEU A 1 98 ? 9.518 22.215 -17.838 1.00 43.69 98 LEU A N 1
ATOM 755 C CA . LEU A 1 98 ? 10.409 22.932 -18.770 1.00 43.69 98 LEU A CA 1
ATOM 756 C C . LEU A 1 98 ? 11.443 22.012 -19.441 1.00 43.69 98 LEU A C 1
ATOM 758 O O . LEU A 1 98 ? 12.001 22.348 -20.483 1.00 43.69 98 LEU A O 1
ATOM 762 N N . VAL A 1 99 ? 11.725 20.851 -18.845 1.00 48.22 99 VAL A N 1
ATOM 763 C CA . VAL A 1 99 ? 12.711 19.888 -19.363 1.00 48.22 99 VAL A CA 1
ATOM 764 C C . VAL A 1 99 ? 12.081 18.918 -20.368 1.00 48.22 99 VAL A C 1
ATOM 766 O O . VAL A 1 99 ? 12.754 18.510 -21.312 1.00 48.22 99 VAL A O 1
ATOM 769 N N . LEU A 1 100 ? 10.786 18.606 -20.239 1.00 46.12 100 LEU A N 1
ATOM 770 C CA . LEU A 1 100 ? 10.053 17.800 -21.228 1.00 46.12 100 LEU A CA 1
ATOM 771 C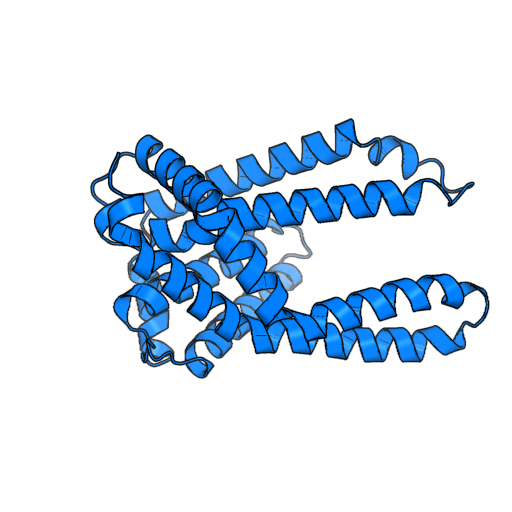 C . LEU A 1 100 ? 9.920 18.493 -22.599 1.00 46.12 100 LEU A C 1
ATOM 773 O O . LEU A 1 100 ? 9.833 17.802 -23.609 1.00 46.12 100 LEU A O 1
ATOM 777 N N . SER A 1 101 ? 9.954 19.830 -22.656 1.00 46.38 101 SER A N 1
ATOM 778 C CA . SER A 1 101 ? 9.874 20.592 -23.913 1.00 46.38 101 SER A CA 1
ATOM 779 C C . SER A 1 101 ? 11.208 20.717 -24.662 1.00 46.38 101 SER A C 1
ATOM 781 O O . SER A 1 101 ? 11.201 21.045 -25.842 1.00 46.38 101 SER A O 1
ATOM 783 N N . ASN A 1 102 ? 12.346 20.434 -24.015 1.00 45.59 102 ASN A N 1
ATOM 784 C CA . ASN A 1 102 ? 13.683 20.531 -24.614 1.00 45.59 102 ASN A CA 1
ATOM 785 C C . ASN A 1 102 ? 14.314 19.134 -24.736 1.00 45.59 102 ASN A C 1
ATOM 787 O O . ASN A 1 102 ? 15.257 18.779 -24.026 1.00 45.59 102 ASN A O 1
ATOM 791 N N . MET A 1 103 ? 13.773 18.330 -25.657 1.00 51.22 103 MET A N 1
ATOM 792 C CA . MET A 1 103 ? 14.139 16.923 -25.903 1.00 51.22 103 MET A CA 1
ATOM 793 C C . MET A 1 103 ? 15.539 16.701 -26.517 1.00 51.22 103 MET A C 1
ATOM 795 O O . MET A 1 103 ? 15.888 15.562 -26.824 1.00 51.22 103 MET A O 1
ATOM 799 N N . GLU A 1 104 ? 16.365 17.735 -26.703 1.00 49.09 104 GLU A N 1
ATOM 800 C CA . GLU A 1 104 ? 17.601 17.610 -27.494 1.00 49.09 104 GLU A CA 1
ATOM 801 C C . GLU A 1 104 ? 18.854 17.201 -26.698 1.00 49.09 104 GLU A C 1
ATOM 803 O O . GLU A 1 104 ? 19.764 16.612 -27.271 1.00 49.09 104 GLU A O 1
ATOM 808 N N . ASN A 1 105 ? 18.913 17.403 -25.375 1.00 47.41 105 ASN A N 1
ATOM 809 C CA . ASN A 1 105 ? 20.133 17.147 -24.588 1.00 47.41 105 ASN A CA 1
ATOM 810 C C . ASN A 1 105 ? 19.865 16.273 -23.351 1.00 47.41 105 ASN A C 1
ATOM 812 O O . ASN A 1 105 ? 19.862 16.748 -22.215 1.00 47.41 105 ASN A O 1
ATOM 816 N N . GLY A 1 106 ? 19.659 14.971 -23.578 1.00 51.53 106 GLY A N 1
ATOM 817 C CA . GLY A 1 106 ? 19.215 13.937 -22.622 1.00 51.53 106 GLY A CA 1
ATOM 818 C C . GLY A 1 106 ? 20.074 13.635 -21.378 1.00 51.53 106 GLY A C 1
ATOM 819 O O . GLY A 1 106 ? 20.111 12.488 -20.941 1.00 51.53 106 GLY A O 1
ATOM 820 N N . LYS A 1 107 ? 20.747 14.624 -20.777 1.00 50.34 107 LYS A N 1
ATOM 821 C CA . LYS A 1 107 ? 21.497 14.492 -19.512 1.00 50.34 107 LYS A CA 1
ATOM 822 C C . LYS A 1 107 ? 20.727 14.974 -18.271 1.00 50.34 107 LYS A C 1
ATOM 824 O O . LYS A 1 107 ? 21.034 14.519 -17.176 1.00 50.34 107 LYS A O 1
ATOM 829 N N . ILE A 1 108 ? 19.721 15.844 -18.421 1.00 50.56 108 ILE A N 1
ATOM 830 C CA . ILE A 1 108 ? 18.972 16.450 -17.292 1.00 50.56 108 ILE A CA 1
ATOM 831 C C . ILE A 1 108 ? 17.709 15.638 -16.913 1.00 50.56 108 ILE A C 1
ATOM 833 O O . ILE A 1 108 ? 17.237 15.687 -15.780 1.00 50.56 108 ILE A O 1
ATOM 837 N N . ILE A 1 109 ? 17.208 14.804 -17.829 1.00 51.72 109 ILE A N 1
ATOM 838 C CA . ILE A 1 109 ? 15.980 14.000 -17.684 1.00 51.72 109 ILE A CA 1
ATOM 839 C C . ILE A 1 109 ? 16.038 12.920 -16.569 1.00 51.72 109 ILE A C 1
ATOM 841 O O . ILE A 1 109 ? 15.041 12.765 -15.856 1.00 51.72 109 ILE A O 1
ATOM 845 N N . PRO A 1 110 ? 17.149 12.179 -16.346 1.00 58.53 110 PRO A N 1
ATOM 846 C CA . PRO A 1 110 ? 17.138 11.094 -15.362 1.00 58.53 110 PRO A CA 1
ATOM 847 C C . PRO A 1 110 ? 17.105 11.587 -13.907 1.00 58.53 110 PRO A C 1
ATOM 849 O O . PRO A 1 110 ? 16.405 10.997 -13.093 1.00 58.53 110 PRO A O 1
ATOM 852 N N . ILE A 1 111 ? 17.786 12.690 -13.570 1.00 60.44 111 ILE A N 1
ATOM 853 C CA . ILE A 1 111 ? 17.872 13.185 -12.179 1.00 60.44 111 ILE A CA 1
ATOM 854 C C . ILE A 1 111 ? 16.508 13.676 -11.677 1.00 60.44 111 ILE A C 1
ATOM 856 O O . ILE A 1 111 ? 16.096 13.340 -10.568 1.00 60.44 111 ILE A O 1
ATOM 860 N N . ILE A 1 112 ? 15.784 14.429 -12.506 1.00 64.44 112 ILE A N 1
ATOM 861 C CA . ILE A 1 112 ? 14.467 14.965 -12.144 1.00 64.44 112 ILE A CA 1
ATOM 862 C C . ILE A 1 112 ? 13.441 13.829 -11.998 1.00 64.44 112 ILE A C 1
ATOM 864 O O . ILE A 1 112 ? 12.656 13.821 -11.050 1.00 64.44 112 ILE A O 1
ATOM 868 N N . SER A 1 113 ? 13.496 12.829 -12.883 1.00 66.69 113 SER A N 1
ATOM 869 C CA . SER A 1 113 ? 12.634 11.640 -12.804 1.00 66.69 113 SER A CA 1
ATOM 870 C C . SER A 1 113 ? 12.886 10.838 -11.521 1.00 66.69 113 SER A C 1
ATOM 872 O O . SER A 1 113 ? 11.942 10.398 -10.868 1.00 66.69 113 SER A O 1
ATOM 874 N N . ILE A 1 114 ? 14.152 10.699 -11.111 1.00 70.12 114 ILE A N 1
ATOM 875 C CA . ILE A 1 114 ? 14.525 10.044 -9.848 1.00 70.12 114 ILE A CA 1
ATOM 876 C C . ILE A 1 114 ? 13.993 10.832 -8.644 1.00 70.12 114 ILE A C 1
ATOM 878 O O . ILE A 1 114 ? 13.433 10.231 -7.728 1.00 70.12 114 ILE A O 1
ATOM 882 N N . LEU A 1 115 ? 14.123 12.163 -8.645 1.00 73.12 115 LEU A N 1
ATOM 883 C CA . LEU A 1 115 ? 13.618 13.009 -7.559 1.00 73.12 115 LEU A CA 1
ATOM 884 C C . LEU A 1 115 ? 12.093 12.896 -7.414 1.00 73.12 115 LEU A C 1
ATOM 886 O O . LEU A 1 115 ? 11.587 12.764 -6.301 1.00 73.12 115 LEU A O 1
ATOM 890 N N . TYR A 1 116 ? 11.369 12.881 -8.533 1.00 74.75 116 TYR A N 1
ATOM 891 C CA . TYR A 1 116 ? 9.922 12.670 -8.558 1.00 74.75 116 TYR A CA 1
ATOM 892 C C . TYR A 1 116 ? 9.523 11.304 -7.974 1.00 74.75 116 TYR A C 1
ATOM 894 O O . TYR A 1 116 ? 8.616 11.222 -7.142 1.00 74.75 116 TYR A O 1
ATOM 902 N N . ILE A 1 117 ? 10.218 10.227 -8.358 1.00 77.69 117 ILE A N 1
ATOM 903 C CA . ILE A 1 117 ? 9.986 8.880 -7.807 1.00 77.69 117 ILE A CA 1
ATOM 904 C C . ILE A 1 117 ? 10.249 8.864 -6.296 1.00 77.69 117 ILE A C 1
ATOM 906 O O . ILE A 1 117 ? 9.457 8.304 -5.538 1.00 77.69 117 ILE A O 1
ATOM 910 N N . LEU A 1 118 ? 11.326 9.513 -5.847 1.00 82.12 118 LEU A N 1
ATOM 911 C CA . LEU A 1 118 ? 11.688 9.581 -4.432 1.00 82.12 118 LEU A CA 1
ATOM 912 C C . LEU A 1 118 ? 10.622 10.312 -3.606 1.00 82.12 118 LEU A C 1
ATOM 914 O O . LEU A 1 118 ? 10.235 9.834 -2.541 1.00 82.12 118 LEU A O 1
ATOM 918 N N . ILE A 1 119 ? 10.113 11.440 -4.107 1.00 83.62 119 ILE A N 1
ATOM 919 C CA . ILE A 1 119 ? 9.060 12.210 -3.434 1.00 83.62 119 ILE A CA 1
ATOM 920 C C . ILE A 1 119 ? 7.772 11.386 -3.336 1.00 83.62 119 ILE A C 1
ATOM 922 O O . ILE A 1 119 ? 7.191 11.306 -2.254 1.00 83.62 119 ILE A O 1
ATOM 926 N N . ASN A 1 120 ? 7.367 10.700 -4.410 1.00 84.12 120 ASN A N 1
ATOM 927 C CA . ASN A 1 120 ? 6.220 9.786 -4.364 1.00 84.12 120 ASN A CA 1
ATOM 928 C C . ASN A 1 120 ? 6.407 8.664 -3.340 1.00 84.12 120 ASN A C 1
ATOM 930 O O . ASN A 1 120 ? 5.482 8.360 -2.587 1.00 84.12 120 ASN A O 1
ATOM 934 N N . ALA A 1 121 ? 7.600 8.068 -3.276 1.00 86.31 121 ALA A N 1
ATOM 935 C CA . ALA A 1 121 ? 7.898 7.025 -2.302 1.00 86.31 121 ALA A CA 1
ATOM 936 C C . ALA A 1 121 ? 7.772 7.549 -0.861 1.00 86.31 121 ALA A C 1
ATOM 938 O O . ALA A 1 121 ? 7.160 6.890 -0.021 1.00 86.31 121 ALA A O 1
ATOM 939 N N . ILE A 1 122 ? 8.276 8.755 -0.580 1.00 88.19 122 ILE A N 1
ATOM 940 C CA . ILE A 1 122 ? 8.156 9.394 0.740 1.00 88.19 122 ILE A CA 1
ATOM 941 C C . ILE A 1 122 ? 6.687 9.666 1.086 1.00 88.19 122 ILE A C 1
ATOM 943 O O . ILE A 1 122 ? 6.249 9.317 2.182 1.00 88.19 122 ILE A O 1
ATOM 947 N N . ILE A 1 123 ? 5.912 10.235 0.158 1.00 88.38 123 ILE A N 1
ATOM 948 C CA . ILE A 1 123 ? 4.475 10.488 0.349 1.00 88.38 123 ILE A CA 1
ATOM 949 C C . ILE A 1 123 ? 3.737 9.174 0.638 1.00 88.38 123 ILE A C 1
ATOM 951 O O . ILE A 1 123 ? 2.964 9.093 1.593 1.00 88.38 123 ILE A O 1
ATOM 955 N N . SER A 1 124 ? 4.023 8.120 -0.132 1.00 88.19 124 SER A N 1
ATOM 956 C CA . SER A 1 124 ? 3.419 6.800 0.063 1.00 88.19 124 SER A CA 1
ATOM 957 C C . SER A 1 124 ? 3.768 6.186 1.420 1.00 88.19 124 SER A C 1
ATOM 959 O O . SER A 1 124 ? 2.933 5.486 1.989 1.00 88.19 124 SER A O 1
ATOM 961 N N . LEU A 1 125 ? 4.974 6.423 1.943 1.00 90.88 125 LEU A N 1
ATOM 962 C CA . LEU A 1 125 ? 5.384 5.952 3.269 1.00 90.88 125 LEU A CA 1
ATOM 963 C C . LEU A 1 125 ? 4.681 6.729 4.388 1.00 90.88 125 LEU A C 1
ATOM 965 O O . LEU A 1 125 ? 4.217 6.120 5.349 1.00 90.88 125 LEU A O 1
ATOM 969 N N . ILE A 1 126 ? 4.546 8.052 4.248 1.00 91.00 126 ILE A N 1
ATOM 970 C CA . ILE A 1 126 ? 3.818 8.892 5.213 1.00 91.00 126 ILE A CA 1
ATOM 971 C C . ILE A 1 126 ? 2.345 8.471 5.287 1.00 91.00 126 ILE A C 1
ATOM 973 O O . ILE A 1 126 ? 1.780 8.374 6.374 1.00 91.00 126 ILE A O 1
ATOM 977 N N . PHE A 1 127 ? 1.719 8.164 4.151 1.00 91.88 127 PHE A N 1
ATOM 978 C CA . PHE A 1 127 ? 0.311 7.762 4.114 1.00 91.88 127 PHE A CA 1
ATOM 979 C C . PHE A 1 127 ? 0.080 6.245 4.167 1.00 91.88 127 PHE A C 1
ATOM 981 O O . PHE A 1 127 ? -1.063 5.804 4.038 1.00 91.88 127 PHE A O 1
ATOM 988 N N . ALA A 1 128 ? 1.111 5.435 4.437 1.00 90.88 128 ALA A N 1
ATOM 989 C CA . ALA A 1 128 ? 1.004 3.971 4.476 1.00 90.88 128 ALA A CA 1
ATOM 990 C C . ALA A 1 128 ? -0.042 3.458 5.486 1.00 90.88 128 ALA A C 1
ATOM 992 O O . ALA A 1 128 ? -0.658 2.413 5.274 1.00 90.88 128 ALA A O 1
ATOM 993 N N . TYR A 1 129 ? -0.275 4.210 6.566 1.00 93.12 129 TYR A N 1
ATOM 994 C CA . TYR A 1 129 ? -1.199 3.844 7.645 1.00 93.12 129 TYR A CA 1
ATOM 995 C C . TYR A 1 129 ? -2.592 4.463 7.521 1.00 93.12 129 TYR A C 1
ATOM 997 O O . TYR A 1 129 ? -3.441 4.203 8.370 1.00 93.12 129 TYR A O 1
ATOM 1005 N N . LEU A 1 130 ? -2.863 5.229 6.460 1.00 93.38 130 LEU A N 1
ATOM 1006 C CA . LEU A 1 130 ? -4.156 5.879 6.223 1.00 93.38 130 LEU A CA 1
ATOM 1007 C C . LEU A 1 130 ? -5.335 4.913 6.389 1.00 93.38 130 LEU A C 1
ATOM 1009 O O . LEU A 1 130 ? -6.238 5.146 7.192 1.00 93.38 130 LEU A O 1
ATOM 1013 N N . ASN A 1 131 ? -5.305 3.800 5.659 1.00 92.62 131 ASN A N 1
ATOM 1014 C CA . ASN A 1 131 ? -6.389 2.824 5.680 1.00 92.62 131 ASN A CA 1
ATOM 1015 C C . ASN A 1 131 ? -6.420 1.986 6.961 1.00 92.62 131 ASN A C 1
ATOM 1017 O O . ASN A 1 131 ? -7.490 1.514 7.322 1.00 92.62 131 ASN A O 1
ATOM 1021 N N . PHE A 1 132 ? -5.299 1.833 7.672 1.00 93.81 132 PHE A N 1
ATOM 1022 C CA . PHE A 1 132 ? -5.289 1.184 8.985 1.00 93.81 132 PHE A CA 1
ATOM 1023 C C . PHE A 1 132 ? -5.986 2.053 10.028 1.00 93.81 132 PHE A C 1
ATOM 1025 O O . PHE A 1 132 ? -6.944 1.594 10.643 1.00 93.81 132 PHE A O 1
ATOM 1032 N N . VAL A 1 133 ? -5.600 3.329 10.133 1.00 92.00 133 VAL A N 1
ATOM 1033 C CA . VAL A 1 133 ? -6.247 4.281 11.048 1.00 92.00 133 VAL A CA 1
ATOM 1034 C C . VAL A 1 133 ? -7.734 4.407 10.714 1.00 92.00 133 VAL A C 1
ATOM 1036 O O . VAL A 1 133 ? -8.571 4.326 11.601 1.00 92.00 133 VAL A O 1
ATOM 1039 N N . MET A 1 134 ? -8.099 4.531 9.434 1.00 91.06 134 MET A N 1
ATOM 1040 C CA . MET A 1 134 ? -9.507 4.642 9.021 1.00 91.06 134 MET A CA 1
ATOM 1041 C C . MET A 1 134 ? -10.305 3.338 9.154 1.00 91.06 134 MET A C 1
ATOM 1043 O O . MET A 1 134 ? -11.535 3.364 9.077 1.00 91.06 134 MET A O 1
ATOM 1047 N N . ALA A 1 135 ? -9.647 2.190 9.296 1.00 90.94 135 ALA A N 1
ATOM 1048 C CA . ALA A 1 135 ? -10.311 0.910 9.513 1.00 90.94 135 ALA A CA 1
ATOM 1049 C C . ALA A 1 135 ? -10.444 0.555 11.000 1.00 90.94 135 ALA A C 1
ATOM 1051 O O . ALA A 1 135 ? -11.228 -0.336 11.319 1.00 90.94 135 ALA A O 1
ATOM 1052 N N . ASP A 1 136 ? -9.726 1.226 11.897 1.00 89.75 136 ASP A N 1
ATOM 1053 C CA . ASP A 1 136 ? -9.668 0.938 13.333 1.00 89.75 136 ASP A CA 1
ATOM 1054 C C . ASP A 1 136 ? -10.835 1.543 14.129 1.00 89.75 136 ASP A C 1
ATOM 1056 O O . ASP A 1 136 ? -11.000 2.747 14.181 1.00 89.75 136 ASP A O 1
ATOM 1060 N N . GLU A 1 137 ? -11.635 0.758 14.837 1.00 85.38 137 GLU A N 1
ATOM 1061 C CA . GLU A 1 137 ? -12.814 1.243 15.576 1.00 85.38 137 GLU A CA 1
ATOM 1062 C C . GLU A 1 137 ? -12.556 2.458 16.482 1.00 85.38 137 GLU A C 1
ATOM 1064 O O . GLU A 1 137 ? -13.442 3.309 16.588 1.00 85.38 137 GLU A O 1
ATOM 1069 N N . ARG A 1 138 ? -11.335 2.618 17.013 1.00 82.62 138 ARG A N 1
ATOM 1070 C CA . ARG A 1 138 ? -10.910 3.793 17.797 1.00 82.62 138 ARG A CA 1
ATOM 1071 C C . ARG A 1 138 ? -10.986 5.121 17.015 1.00 82.62 138 ARG A C 1
ATOM 1073 O O . ARG A 1 138 ? -11.088 6.183 17.619 1.00 82.62 138 ARG A O 1
ATOM 1080 N N . TYR A 1 139 ? -10.961 5.101 15.675 1.00 79.00 139 TYR A N 1
ATOM 1081 C CA . TYR A 1 139 ? -11.093 6.300 14.821 1.00 79.00 139 TYR A CA 1
ATOM 1082 C C . TYR A 1 139 ? -12.497 6.910 14.857 1.00 79.00 139 TYR A C 1
ATOM 1084 O O . TYR A 1 139 ? -12.684 8.087 14.500 1.00 79.00 139 TYR A O 1
ATOM 1092 N N . ARG A 1 140 ? -13.521 6.105 15.178 1.00 74.75 140 ARG A N 1
ATOM 1093 C CA . ARG A 1 140 ? -14.923 6.510 15.001 1.00 74.75 140 ARG A CA 1
ATOM 1094 C C . ARG A 1 140 ? -15.266 7.713 15.867 1.00 74.75 140 ARG A C 1
ATOM 1096 O O . ARG A 1 140 ? -15.891 8.641 15.349 1.00 74.75 140 ARG A O 1
ATOM 1103 N N . ASP A 1 141 ? -14.726 7.740 17.078 1.00 79.81 141 ASP A N 1
ATOM 1104 C CA . ASP A 1 141 ? -15.011 8.755 18.093 1.00 79.81 141 ASP A CA 1
ATOM 1105 C C . ASP A 1 141 ? -14.209 10.054 17.895 1.00 79.81 141 ASP A C 1
ATOM 1107 O O . ASP A 1 141 ? -14.581 11.107 18.406 1.00 79.81 141 ASP A O 1
ATOM 1111 N N . LEU A 1 142 ? -13.132 10.020 17.101 1.00 84.50 142 LEU A N 1
ATOM 1112 C CA . LEU A 1 142 ? -12.276 11.183 16.850 1.00 84.50 142 LEU A CA 1
ATOM 1113 C C . LEU A 1 142 ? -12.903 12.163 15.849 1.00 84.50 142 LEU A C 1
ATOM 1115 O O . LEU A 1 142 ? -13.511 11.761 14.859 1.00 84.50 142 LEU A O 1
ATOM 1119 N N . SER A 1 143 ? -12.678 13.464 16.005 1.00 86.50 143 SER A N 1
ATOM 1120 C CA . SER A 1 143 ? -13.053 14.454 14.982 1.00 86.50 143 SER A CA 1
ATOM 1121 C C . SER A 1 143 ? -12.260 14.268 13.676 1.00 86.50 143 SER A C 1
ATOM 1123 O O . SER A 1 143 ? -11.223 13.604 13.625 1.00 86.50 143 SER A O 1
ATOM 1125 N N . PHE A 1 144 ? -12.730 14.863 12.577 1.00 82.50 144 PHE A N 1
ATOM 1126 C CA . PHE A 1 144 ? -12.059 14.761 11.274 1.00 82.50 144 PHE A CA 1
ATOM 1127 C C . PHE A 1 144 ? -10.609 15.292 11.298 1.00 82.50 144 PHE A C 1
ATOM 1129 O O . PHE A 1 144 ? -9.708 14.651 10.763 1.00 82.50 144 PHE A O 1
ATOM 1136 N N . SER A 1 145 ? -10.365 16.411 11.990 1.00 85.06 145 SER A N 1
ATOM 1137 C CA . SER A 1 145 ? -9.023 16.996 12.146 1.00 85.06 145 SER A CA 1
ATOM 1138 C C . SER A 1 145 ? -8.081 16.094 12.953 1.00 85.06 145 SER A C 1
ATOM 1140 O O . SER A 1 145 ? -6.951 15.838 12.535 1.00 85.06 145 SER A O 1
ATOM 1142 N N . GLN A 1 146 ? -8.569 15.534 14.066 1.00 87.75 146 GLN A N 1
ATOM 1143 C CA . GLN A 1 146 ? -7.797 14.587 14.881 1.00 87.75 146 GLN A CA 1
ATOM 1144 C C . GLN A 1 146 ? -7.392 13.352 14.074 1.00 87.75 146 GLN A C 1
ATOM 1146 O O . GLN A 1 146 ? -6.254 12.910 14.174 1.00 87.75 146 GLN A O 1
ATOM 1151 N N . ASN A 1 147 ? -8.281 12.848 13.215 1.00 87.06 147 ASN A N 1
ATOM 1152 C CA . ASN A 1 147 ? -7.975 11.721 12.337 1.00 87.06 147 ASN A CA 1
ATOM 1153 C C . ASN A 1 147 ? -6.848 12.035 11.349 1.00 87.06 147 ASN A C 1
ATOM 1155 O O . ASN A 1 147 ? -5.930 11.234 11.199 1.00 87.06 147 ASN A O 1
ATOM 1159 N N . ILE A 1 148 ? -6.875 13.207 10.708 1.00 88.19 148 ILE A N 1
ATOM 1160 C CA . ILE A 1 148 ? -5.788 13.625 9.811 1.00 88.19 148 ILE A CA 1
ATOM 1161 C C . ILE A 1 148 ? -4.472 13.707 10.586 1.00 88.19 148 ILE A C 1
ATOM 1163 O O . ILE A 1 148 ? -3.474 13.124 10.160 1.00 88.19 148 ILE A O 1
ATOM 1167 N N . LYS A 1 149 ? -4.472 14.367 11.751 1.00 90.25 149 LYS A N 1
ATOM 1168 C CA . LYS A 1 149 ? -3.283 14.468 12.608 1.00 90.25 149 LYS A CA 1
ATOM 1169 C C . LYS A 1 149 ? -2.745 13.084 12.980 1.00 90.25 149 LYS A C 1
ATOM 1171 O O . LYS A 1 149 ? -1.539 12.865 12.909 1.00 90.25 149 LYS A O 1
ATOM 1176 N N . LEU A 1 150 ? -3.632 12.149 13.316 1.00 91.19 150 LEU A N 1
ATOM 1177 C CA . LEU A 1 150 ? -3.284 10.779 13.676 1.00 91.19 150 LEU A CA 1
ATOM 1178 C C . LEU A 1 150 ? -2.658 10.010 12.507 1.00 91.19 150 LEU A C 1
ATOM 1180 O O . LEU A 1 150 ? -1.673 9.301 12.704 1.00 91.19 150 LEU A O 1
ATOM 1184 N N . ILE A 1 151 ? -3.173 10.183 11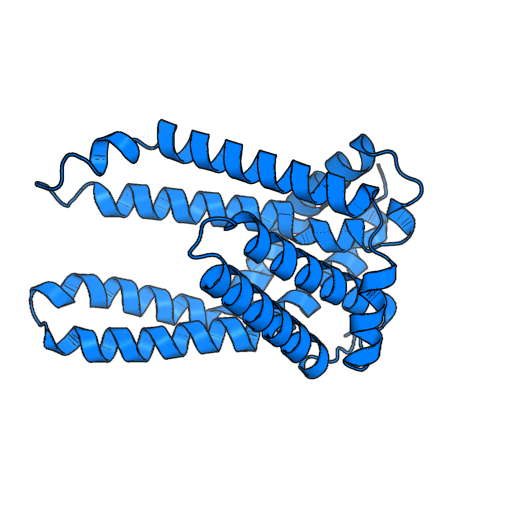.287 1.00 91.81 151 ILE A N 1
ATOM 1185 C CA . ILE A 1 151 ? -2.613 9.563 10.078 1.00 91.81 151 ILE A CA 1
ATOM 1186 C C . ILE A 1 151 ? -1.183 10.058 9.836 1.00 91.81 151 ILE A C 1
ATOM 1188 O O . ILE A 1 151 ? -0.273 9.243 9.687 1.00 91.81 151 ILE A O 1
ATOM 1192 N N . PHE A 1 152 ? -0.963 11.377 9.868 1.00 91.81 152 PHE A N 1
ATOM 1193 C CA . PHE A 1 152 ? 0.380 11.949 9.722 1.00 91.81 152 PHE A CA 1
ATOM 1194 C C . PHE A 1 152 ? 1.318 11.509 10.851 1.00 91.81 152 PHE A C 1
ATOM 1196 O O . PHE A 1 152 ? 2.459 11.129 10.586 1.00 91.81 152 PHE A O 1
ATOM 1203 N N . LYS A 1 153 ? 0.840 11.513 12.102 1.00 92.62 153 LYS A N 1
ATOM 1204 C CA . LYS A 1 153 ? 1.604 11.057 13.272 1.00 92.62 153 LYS A CA 1
ATOM 1205 C C . LYS A 1 153 ? 2.031 9.598 13.122 1.00 92.62 153 LYS A C 1
ATOM 1207 O O . LYS A 1 153 ? 3.205 9.297 13.315 1.00 92.62 153 LYS A O 1
ATOM 1212 N N . SER A 1 154 ? 1.109 8.724 12.718 1.00 92.62 154 SER A N 1
ATOM 1213 C CA . SER A 1 154 ? 1.382 7.303 12.464 1.00 92.62 154 SER A CA 1
ATOM 1214 C C . SER A 1 154 ? 2.442 7.138 11.377 1.00 92.62 154 SER A C 1
ATOM 1216 O O . SER A 1 154 ? 3.429 6.436 11.579 1.00 92.62 154 SER A O 1
ATOM 1218 N N . GLY A 1 155 ? 2.282 7.845 10.256 1.00 91.31 155 GLY A N 1
ATOM 1219 C CA . GLY A 1 155 ? 3.228 7.836 9.143 1.00 91.31 155 GLY A CA 1
ATOM 1220 C C . GLY A 1 155 ? 4.639 8.260 9.530 1.00 91.31 155 GLY A C 1
ATOM 1221 O O . GLY A 1 155 ? 5.595 7.547 9.244 1.00 91.31 155 GLY A O 1
ATOM 1222 N N . ILE A 1 156 ? 4.773 9.404 10.204 1.00 92.75 156 ILE A N 1
ATOM 1223 C CA . ILE A 1 156 ? 6.072 9.963 10.600 1.00 92.75 156 ILE A CA 1
ATOM 1224 C C . ILE A 1 156 ? 6.733 9.097 11.674 1.00 92.75 156 ILE A C 1
ATOM 1226 O O . ILE A 1 156 ? 7.908 8.751 11.546 1.00 92.75 156 ILE A O 1
ATOM 1230 N N . ARG A 1 157 ? 5.992 8.713 12.720 1.00 93.81 157 ARG A N 1
ATOM 1231 C CA . ARG A 1 157 ? 6.543 7.930 13.836 1.00 93.81 157 ARG A CA 1
ATOM 1232 C C . ARG A 1 157 ? 7.012 6.553 13.372 1.00 93.81 157 ARG A C 1
ATOM 1234 O O . ARG A 1 157 ? 8.102 6.120 13.736 1.00 93.81 157 ARG A O 1
ATOM 1241 N N . LEU A 1 158 ? 6.222 5.886 12.534 1.00 94.62 158 LEU A N 1
ATOM 1242 C CA . LEU 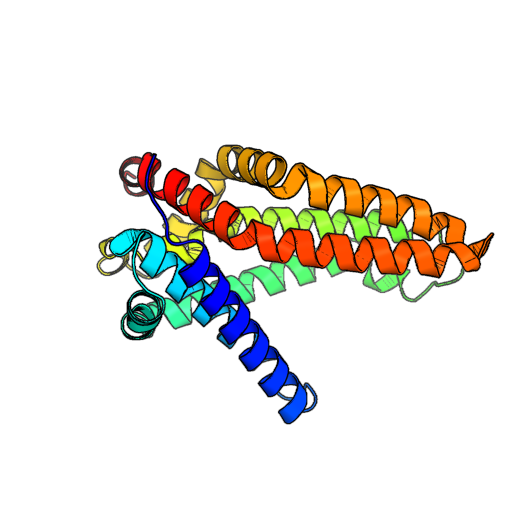A 1 158 ? 6.531 4.543 12.043 1.00 94.62 158 LEU A CA 1
ATOM 1243 C C . LEU A 1 158 ? 7.386 4.554 10.770 1.00 94.62 158 LEU A C 1
ATOM 1245 O O . LEU A 1 158 ? 7.692 3.484 10.240 1.00 94.62 158 LEU A O 1
ATOM 1249 N N . PHE A 1 159 ? 7.798 5.726 10.274 1.00 93.81 159 PHE A N 1
ATOM 1250 C CA . PHE A 1 159 ? 8.459 5.880 8.976 1.00 93.81 159 PHE A CA 1
ATOM 1251 C C . PHE A 1 159 ? 9.679 4.966 8.826 1.00 93.81 159 PHE A C 1
ATOM 1253 O O . PHE A 1 159 ? 9.782 4.220 7.855 1.00 93.81 159 PHE A O 1
ATOM 1260 N N . SER A 1 160 ? 10.579 4.972 9.814 1.00 93.31 160 SER A N 1
ATOM 1261 C CA . SER A 1 160 ? 11.819 4.187 9.768 1.00 93.31 160 SER A CA 1
ATOM 1262 C C . SER A 1 160 ? 11.549 2.678 9.751 1.00 93.31 160 SER A C 1
ATOM 1264 O O . SER A 1 160 ? 12.058 1.960 8.889 1.00 93.31 160 SER A O 1
ATOM 1266 N N . GLN A 1 161 ? 10.675 2.193 10.642 1.00 94.94 161 GLN A N 1
ATOM 1267 C CA . GLN A 1 161 ? 10.293 0.776 10.691 1.00 94.94 161 GLN A CA 1
ATOM 1268 C C . GLN A 1 161 ? 9.611 0.335 9.388 1.00 94.94 161 GLN A C 1
ATOM 1270 O O . GLN A 1 161 ? 9.883 -0.752 8.868 1.00 94.94 161 GLN A O 1
ATOM 1275 N N . THR A 1 162 ? 8.777 1.210 8.828 1.00 94.62 162 THR A N 1
ATOM 1276 C CA . THR A 1 162 ? 8.070 0.993 7.563 1.00 94.62 162 THR A CA 1
ATOM 1277 C C . THR A 1 162 ? 9.038 0.918 6.389 1.00 94.62 162 THR A C 1
ATOM 1279 O O . THR A 1 162 ? 8.978 -0.029 5.606 1.00 94.62 162 THR A O 1
ATOM 1282 N N . LEU A 1 163 ? 9.982 1.857 6.300 1.00 93.56 163 LEU A N 1
ATOM 1283 C CA . LEU A 1 163 ? 11.003 1.898 5.256 1.00 93.56 163 LEU A CA 1
ATOM 1284 C C . LEU A 1 163 ? 11.897 0.653 5.295 1.00 93.56 163 LEU A C 1
ATOM 1286 O O . LEU A 1 163 ? 12.102 0.008 4.268 1.00 93.56 163 LEU A O 1
ATOM 1290 N N . ILE A 1 164 ? 12.391 0.272 6.477 1.00 94.75 164 ILE A N 1
ATOM 1291 C CA . ILE A 1 164 ? 13.216 -0.934 6.645 1.00 94.75 164 ILE A CA 1
ATOM 1292 C C . ILE A 1 164 ? 12.435 -2.179 6.216 1.00 94.75 164 ILE A C 1
ATOM 1294 O O . ILE A 1 164 ? 12.979 -3.058 5.547 1.00 94.75 164 ILE A O 1
ATOM 1298 N N . THR A 1 165 ? 11.158 -2.257 6.583 1.00 95.38 165 THR A N 1
ATOM 1299 C CA . THR A 1 165 ? 10.286 -3.373 6.208 1.00 95.38 165 THR A CA 1
ATOM 1300 C C . THR A 1 165 ? 10.055 -3.419 4.704 1.00 95.38 165 THR A C 1
ATOM 1302 O O . THR A 1 165 ? 10.195 -4.487 4.114 1.00 95.38 165 THR A O 1
ATOM 1305 N N . LEU A 1 166 ? 9.778 -2.279 4.067 1.00 93.00 166 LEU A N 1
ATOM 1306 C CA . LEU A 1 166 ? 9.630 -2.168 2.617 1.00 93.00 166 LEU A CA 1
ATOM 1307 C C . LEU A 1 166 ? 10.887 -2.665 1.894 1.00 93.00 166 LEU A C 1
ATOM 1309 O O . LEU A 1 166 ? 10.788 -3.529 1.025 1.00 93.00 166 LEU A O 1
ATOM 1313 N N . LEU A 1 167 ? 12.067 -2.188 2.299 1.00 93.12 167 LEU A N 1
ATOM 1314 C CA . LEU A 1 167 ? 13.340 -2.588 1.697 1.00 93.12 167 LEU A CA 1
ATOM 1315 C C . LEU A 1 167 ? 13.629 -4.082 1.883 1.00 93.12 167 LEU A C 1
ATOM 1317 O O . LEU A 1 167 ? 14.095 -4.732 0.951 1.00 93.12 167 LEU A O 1
ATOM 1321 N N . LYS A 1 168 ? 13.328 -4.646 3.059 1.00 94.69 168 LYS A N 1
ATOM 1322 C CA . LYS A 1 168 ? 13.520 -6.080 3.330 1.00 94.69 168 LYS A CA 1
ATOM 1323 C C . LYS A 1 168 ? 12.561 -6.953 2.529 1.00 94.69 168 LYS A C 1
ATOM 1325 O O . LYS A 1 168 ? 12.973 -7.967 1.976 1.00 94.69 168 LYS A O 1
ATOM 1330 N N . VAL A 1 169 ? 11.286 -6.576 2.485 1.00 93.75 169 VAL A N 1
ATOM 1331 C CA . VAL A 1 169 ? 10.229 -7.375 1.858 1.00 93.75 169 VAL A CA 1
ATOM 1332 C C . VAL A 1 169 ? 10.341 -7.321 0.332 1.00 93.75 169 VAL A C 1
ATOM 1334 O O . VAL A 1 169 ? 10.276 -8.361 -0.318 1.00 93.75 169 VAL A O 1
ATOM 1337 N N . TYR A 1 170 ? 10.602 -6.144 -0.242 1.00 92.56 170 TYR A N 1
ATOM 1338 C CA . TYR A 1 170 ? 10.735 -5.956 -1.691 1.00 92.56 170 TYR A CA 1
ATOM 1339 C C . TYR A 1 170 ? 12.180 -5.976 -2.199 1.00 92.56 170 TYR A C 1
ATOM 1341 O O . TYR A 1 170 ? 12.436 -5.533 -3.318 1.00 92.56 170 TYR A O 1
ATOM 1349 N N . MET A 1 171 ? 13.129 -6.514 -1.429 1.00 92.19 171 MET A N 1
ATOM 1350 C CA . MET A 1 171 ? 14.552 -6.508 -1.788 1.00 92.19 171 MET A CA 1
ATOM 1351 C C . MET A 1 171 ? 14.804 -7.040 -3.209 1.00 92.19 171 MET A C 1
ATOM 1353 O O . MET A 1 171 ? 15.472 -6.388 -4.007 1.00 92.19 171 MET A O 1
ATOM 1357 N N . ILE A 1 172 ? 14.228 -8.201 -3.544 1.00 89.88 172 ILE A N 1
ATOM 1358 C CA . ILE A 1 172 ? 14.414 -8.845 -4.853 1.00 89.88 172 ILE A CA 1
ATOM 1359 C C . ILE A 1 172 ? 13.788 -8.006 -5.988 1.00 89.88 172 ILE A C 1
ATOM 1361 O O . ILE A 1 172 ? 14.521 -7.660 -6.917 1.00 89.88 172 ILE A O 1
ATOM 1365 N N . PRO A 1 173 ? 12.495 -7.614 -5.934 1.00 91.19 173 PRO A N 1
ATOM 1366 C CA . PRO A 1 173 ? 11.904 -6.729 -6.942 1.00 91.19 173 PRO A CA 1
ATOM 1367 C C . PRO A 1 173 ? 12.645 -5.398 -7.131 1.00 91.19 173 PRO A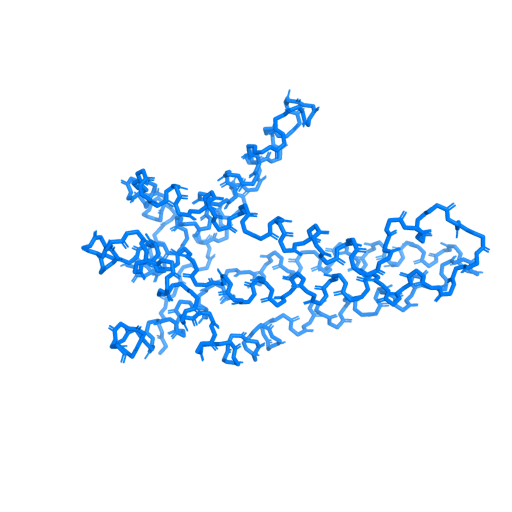 C 1
ATOM 1369 O O . PRO A 1 173 ? 12.785 -4.930 -8.262 1.00 91.19 173 PRO A O 1
ATOM 1372 N N . ILE A 1 174 ? 13.156 -4.798 -6.050 1.00 89.69 174 ILE A N 1
ATOM 1373 C CA . ILE A 1 174 ? 13.917 -3.541 -6.107 1.00 89.69 174 ILE A CA 1
ATOM 1374 C C . ILE A 1 174 ? 15.241 -3.743 -6.850 1.00 89.69 174 ILE A C 1
ATOM 1376 O O . ILE A 1 174 ? 15.539 -2.987 -7.773 1.00 89.69 174 ILE A O 1
ATOM 1380 N N . ILE A 1 175 ? 16.015 -4.778 -6.503 1.00 90.50 175 ILE A N 1
ATOM 1381 C CA . ILE A 1 175 ? 17.280 -5.088 -7.190 1.00 90.50 175 ILE A CA 1
ATOM 1382 C C . ILE A 1 175 ? 17.029 -5.347 -8.678 1.00 90.50 175 ILE A C 1
ATOM 1384 O O . ILE A 1 175 ? 17.740 -4.810 -9.528 1.00 90.50 175 ILE A O 1
ATOM 1388 N N . LEU A 1 176 ? 15.985 -6.113 -9.000 1.00 90.62 176 LEU A N 1
ATOM 1389 C CA . LEU A 1 176 ? 15.612 -6.402 -10.382 1.00 90.62 176 LEU A CA 1
ATOM 1390 C C . LEU A 1 176 ? 15.259 -5.122 -11.155 1.00 90.62 176 LEU A C 1
ATOM 1392 O O . LEU A 1 176 ? 15.709 -4.941 -12.285 1.00 90.62 176 LEU A O 1
ATOM 1396 N N . SER A 1 177 ? 14.533 -4.201 -10.519 1.00 85.44 177 SER A N 1
ATOM 1397 C CA . SER A 1 177 ? 14.188 -2.892 -11.090 1.00 85.44 177 SER A CA 1
ATOM 1398 C C . SER A 1 177 ? 15.427 -2.037 -11.374 1.00 85.44 177 SER A C 1
ATOM 1400 O O . SER A 1 177 ? 15.511 -1.407 -12.426 1.00 85.44 177 SER A O 1
ATOM 1402 N N . ILE A 1 178 ? 16.425 -2.054 -10.485 1.00 87.31 178 ILE A N 1
ATOM 1403 C CA . ILE A 1 178 ? 17.698 -1.346 -10.698 1.00 87.31 178 ILE A CA 1
ATOM 1404 C C . ILE A 1 178 ? 18.448 -1.933 -11.901 1.00 87.31 178 ILE A C 1
ATOM 1406 O O . ILE A 1 178 ? 18.918 -1.180 -12.754 1.00 87.31 178 ILE A O 1
ATOM 1410 N N . ILE A 1 179 ? 18.518 -3.264 -12.015 1.00 87.44 179 ILE A N 1
ATOM 1411 C CA . ILE A 1 179 ? 19.148 -3.943 -13.161 1.00 87.44 179 ILE A CA 1
ATOM 1412 C C . ILE A 1 179 ? 18.452 -3.547 -14.469 1.00 87.44 179 ILE A C 1
ATOM 1414 O O . ILE A 1 179 ? 19.124 -3.225 -15.448 1.00 87.44 179 ILE A O 1
ATOM 1418 N N . ILE A 1 180 ? 17.118 -3.516 -14.480 1.00 85.94 180 ILE A N 1
ATOM 1419 C CA . ILE A 1 180 ? 16.325 -3.091 -15.640 1.00 85.94 180 ILE A CA 1
ATOM 1420 C C . ILE A 1 180 ? 16.674 -1.660 -16.057 1.00 85.94 180 ILE A C 1
ATOM 1422 O O . ILE A 1 180 ? 16.910 -1.420 -17.240 1.00 85.94 180 ILE A O 1
ATOM 1426 N N . ILE A 1 181 ? 16.753 -0.724 -15.105 1.00 82.06 181 ILE A N 1
ATOM 1427 C CA . ILE A 1 181 ? 17.111 0.676 -15.384 1.00 82.06 181 ILE A CA 1
ATOM 1428 C C . ILE A 1 181 ? 18.513 0.764 -16.001 1.00 82.06 181 ILE A C 1
ATOM 1430 O O . ILE A 1 181 ? 18.702 1.475 -16.987 1.00 82.06 181 ILE A O 1
ATOM 1434 N N . LEU A 1 182 ? 19.486 0.018 -15.468 1.00 82.75 182 LEU A N 1
ATOM 1435 C CA . LEU A 1 182 ? 20.851 -0.007 -16.002 1.00 82.75 182 LEU A CA 1
ATOM 1436 C C . LEU A 1 182 ? 20.899 -0.571 -17.428 1.00 82.75 182 LEU A C 1
ATOM 1438 O O . LEU A 1 182 ? 21.548 0.009 -18.298 1.00 82.75 182 LEU A O 1
ATOM 1442 N N . LEU A 1 183 ? 20.181 -1.666 -17.690 1.00 81.69 183 LEU A N 1
ATOM 1443 C CA . LEU A 1 183 ? 20.109 -2.277 -19.020 1.00 81.69 183 LEU A CA 1
ATOM 1444 C C . LEU A 1 183 ? 19.372 -1.387 -20.028 1.00 81.69 183 LEU A C 1
ATOM 1446 O O . LEU A 1 183 ? 19.780 -1.318 -21.187 1.00 81.69 183 LEU A O 1
ATOM 1450 N N . ALA A 1 184 ? 18.338 -0.660 -19.593 1.00 76.19 184 ALA A N 1
ATOM 1451 C CA . ALA A 1 184 ? 17.571 0.253 -20.439 1.00 76.19 184 ALA A CA 1
ATOM 1452 C C . ALA A 1 184 ? 18.439 1.371 -21.050 1.00 76.19 184 ALA A C 1
ATOM 1454 O O . ALA A 1 184 ? 18.190 1.791 -22.180 1.00 76.19 184 ALA A O 1
ATOM 1455 N N . ILE A 1 185 ? 19.499 1.807 -20.357 1.00 76.12 185 ILE A N 1
ATOM 1456 C CA . ILE A 1 185 ? 20.457 2.804 -20.874 1.00 76.12 185 ILE A CA 1
ATOM 1457 C C . ILE A 1 185 ? 21.201 2.270 -22.112 1.00 76.12 185 ILE A C 1
ATOM 1459 O O . ILE A 1 185 ? 21.486 3.027 -23.042 1.00 76.12 185 ILE A O 1
ATOM 1463 N N . VAL A 1 186 ? 21.477 0.964 -22.153 1.00 78.12 186 VAL A N 1
ATOM 1464 C CA . VAL A 1 186 ? 22.260 0.297 -23.209 1.00 78.12 186 VAL A CA 1
ATOM 1465 C C . VAL A 1 186 ? 21.380 -0.147 -24.391 1.00 78.12 186 VAL A C 1
ATOM 1467 O O . VAL A 1 186 ? 21.884 -0.480 -25.460 1.00 78.12 186 VAL A O 1
ATOM 1470 N N . VAL A 1 187 ? 20.048 -0.083 -24.273 1.00 75.69 187 VAL A N 1
ATOM 1471 C CA . VAL A 1 187 ? 19.119 -0.489 -25.352 1.00 75.69 187 VAL A CA 1
ATOM 1472 C C . VAL A 1 187 ? 19.356 0.292 -26.649 1.00 75.69 187 VAL A C 1
ATOM 1474 O O . VAL A 1 187 ? 19.216 -0.271 -27.733 1.00 75.69 187 VAL A O 1
ATOM 1477 N N . LYS A 1 188 ? 19.779 1.563 -26.564 1.00 70.19 188 LYS A N 1
ATOM 1478 C CA . LYS A 1 188 ? 20.087 2.382 -27.752 1.00 70.19 188 LYS A CA 1
ATOM 1479 C C . LYS A 1 188 ? 21.254 1.836 -28.579 1.00 70.19 188 LYS A C 1
ATOM 1481 O O . LYS A 1 188 ? 21.280 2.060 -29.784 1.00 70.19 188 LYS A O 1
ATOM 1486 N N . THR A 1 189 ? 22.213 1.154 -27.954 1.00 76.31 189 THR A N 1
ATOM 1487 C CA . THR A 1 189 ? 23.388 0.596 -28.640 1.00 76.31 189 THR A CA 1
ATOM 1488 C C . THR A 1 189 ? 23.198 -0.869 -29.022 1.00 76.31 189 THR A C 1
ATOM 1490 O O . THR A 1 189 ? 23.817 -1.331 -29.976 1.00 76.31 189 THR A O 1
ATOM 1493 N N . MET A 1 190 ? 22.329 -1.603 -28.321 1.00 80.75 190 MET A N 1
ATOM 1494 C CA . MET A 1 190 ? 22.030 -3.009 -28.602 1.00 80.75 190 MET A CA 1
ATOM 1495 C C . MET A 1 190 ? 20.519 -3.267 -28.484 1.00 80.75 190 MET A C 1
ATOM 1497 O O . MET A 1 190 ? 20.042 -3.665 -27.418 1.00 80.75 190 MET A O 1
ATOM 1501 N N . PRO A 1 191 ? 19.743 -3.096 -29.569 1.00 79.50 191 PRO A N 1
ATOM 1502 C CA . PRO A 1 191 ? 18.280 -3.149 -29.514 1.00 79.50 191 PRO A CA 1
ATOM 1503 C C . PRO A 1 191 ? 17.735 -4.514 -29.073 1.00 79.50 191 PRO A C 1
ATOM 1505 O O . PRO A 1 191 ? 16.664 -4.582 -28.483 1.00 79.50 191 PRO A O 1
ATOM 1508 N N . LEU A 1 192 ? 18.490 -5.599 -29.267 1.00 84.56 192 LEU A N 1
ATOM 1509 C CA . LEU A 1 192 ? 18.108 -6.950 -28.837 1.00 84.56 192 LEU A CA 1
ATOM 1510 C C . LEU A 1 192 ? 17.995 -7.089 -27.301 1.00 84.56 192 LEU A C 1
ATOM 1512 O O . LEU A 1 192 ? 17.271 -7.957 -26.816 1.00 84.56 192 LEU A O 1
ATOM 1516 N N . ILE A 1 193 ? 18.637 -6.193 -26.533 1.00 85.44 193 ILE A N 1
ATOM 1517 C CA . ILE A 1 193 ? 18.523 -6.117 -25.064 1.00 85.44 193 ILE A CA 1
ATOM 1518 C C . ILE A 1 193 ? 17.090 -5.781 -24.630 1.00 85.44 193 ILE A C 1
ATOM 1520 O O . ILE A 1 193 ? 16.696 -6.143 -23.520 1.00 85.44 193 ILE A O 1
ATOM 1524 N N . ILE A 1 194 ? 16.276 -5.163 -25.498 1.00 85.69 194 ILE A N 1
ATOM 1525 C CA . ILE A 1 194 ? 14.893 -4.808 -25.162 1.00 85.69 194 ILE A CA 1
ATOM 1526 C C . ILE A 1 194 ? 14.065 -6.034 -24.761 1.00 85.69 194 ILE A C 1
ATOM 1528 O O . ILE A 1 194 ? 13.284 -5.953 -23.821 1.00 85.69 194 ILE A O 1
ATOM 1532 N N . ILE A 1 195 ? 14.303 -7.191 -25.393 1.00 86.38 195 ILE A N 1
ATOM 1533 C CA . ILE A 1 195 ? 13.602 -8.444 -25.081 1.00 86.38 195 ILE A CA 1
ATOM 1534 C C . ILE A 1 195 ? 13.923 -8.883 -23.647 1.00 86.38 195 ILE A C 1
ATOM 1536 O O . ILE A 1 195 ? 13.024 -9.235 -22.884 1.00 86.38 195 ILE A O 1
ATOM 1540 N N . ILE A 1 196 ? 15.199 -8.811 -23.256 1.00 87.44 196 ILE A N 1
ATOM 1541 C CA . ILE A 1 196 ? 15.652 -9.155 -21.902 1.00 87.44 196 ILE A CA 1
ATOM 1542 C C . ILE A 1 196 ? 15.039 -8.185 -20.888 1.00 87.44 196 ILE A C 1
ATOM 1544 O O . ILE A 1 196 ? 14.479 -8.619 -19.883 1.00 87.44 196 ILE A O 1
ATOM 1548 N N . VAL A 1 197 ? 15.089 -6.881 -21.171 1.00 86.56 197 VAL A N 1
ATOM 1549 C CA . VAL A 1 197 ? 14.497 -5.833 -20.327 1.00 86.56 197 VAL A CA 1
ATOM 1550 C C . VAL A 1 197 ? 12.998 -6.061 -20.121 1.00 86.56 197 VAL A C 1
ATOM 1552 O O . VAL A 1 197 ? 12.526 -5.971 -18.989 1.00 86.56 197 VAL A O 1
ATOM 1555 N N . SER A 1 198 ? 12.256 -6.418 -21.172 1.00 85.69 198 SER A N 1
ATOM 1556 C CA . SER A 1 198 ? 10.825 -6.720 -21.076 1.00 85.69 198 SER A CA 1
ATOM 1557 C C . SER A 1 198 ? 10.542 -7.943 -20.202 1.00 85.69 198 SER A C 1
ATOM 1559 O O . SER A 1 198 ? 9.664 -7.879 -19.343 1.00 85.69 198 SER A O 1
ATOM 1561 N N . ILE A 1 199 ? 11.296 -9.037 -20.363 1.00 90.06 199 ILE A N 1
ATOM 1562 C CA . ILE A 1 199 ? 11.123 -10.255 -19.551 1.00 90.06 199 ILE A CA 1
ATOM 1563 C C . ILE A 1 199 ? 11.415 -9.969 -18.074 1.00 90.06 199 ILE A C 1
ATOM 1565 O O . ILE A 1 199 ? 10.616 -10.326 -17.205 1.00 90.06 199 ILE A O 1
ATOM 1569 N N . LEU A 1 200 ? 12.531 -9.291 -17.781 1.00 89.88 200 LEU A N 1
ATOM 1570 C CA . LEU A 1 200 ? 12.871 -8.900 -16.412 1.00 89.88 200 LEU A CA 1
ATOM 1571 C C . LEU A 1 200 ? 11.819 -7.942 -15.838 1.00 89.88 200 LEU A C 1
ATOM 1573 O O . LEU A 1 200 ? 11.457 -8.072 -14.671 1.00 89.88 200 LEU A O 1
ATOM 1577 N N . GLY A 1 201 ? 11.286 -7.028 -16.655 1.00 87.44 201 GLY A N 1
ATOM 1578 C CA . GLY A 1 201 ? 10.204 -6.119 -16.277 1.00 87.44 201 GLY A CA 1
ATOM 1579 C C . GLY A 1 201 ? 8.941 -6.856 -15.846 1.00 87.44 201 GLY A C 1
ATOM 1580 O O . GLY A 1 201 ? 8.412 -6.588 -14.768 1.00 87.44 201 GLY A O 1
ATOM 1581 N N . ILE A 1 202 ? 8.500 -7.842 -16.631 1.00 91.06 202 ILE A N 1
ATOM 1582 C CA . ILE A 1 202 ? 7.353 -8.690 -16.277 1.00 91.06 202 ILE A CA 1
ATOM 1583 C C . ILE A 1 202 ? 7.627 -9.437 -14.965 1.00 91.06 202 ILE A C 1
ATOM 1585 O O . ILE A 1 202 ? 6.780 -9.439 -14.070 1.00 91.06 202 ILE A O 1
ATOM 1589 N N . ALA A 1 203 ? 8.818 -10.021 -14.810 1.00 91.12 203 ALA A N 1
ATOM 1590 C CA . ALA A 1 203 ? 9.196 -10.723 -13.585 1.00 91.12 203 ALA A CA 1
ATOM 1591 C C . ALA A 1 203 ? 9.207 -9.796 -12.354 1.00 91.12 203 ALA A C 1
ATOM 1593 O O . ALA A 1 203 ? 8.743 -10.195 -11.284 1.00 91.12 203 ALA A O 1
ATOM 1594 N N . ALA A 1 204 ? 9.671 -8.550 -12.501 1.00 89.56 204 ALA A N 1
ATOM 1595 C CA . ALA A 1 204 ? 9.646 -7.551 -11.436 1.00 89.56 204 ALA A CA 1
ATOM 1596 C C . ALA A 1 204 ? 8.212 -7.200 -11.029 1.00 89.56 204 ALA A C 1
ATOM 1598 O O . ALA A 1 204 ? 7.898 -7.228 -9.839 1.00 89.56 204 ALA A O 1
ATOM 1599 N N . ILE A 1 205 ? 7.334 -6.940 -12.005 1.00 88.81 205 ILE A N 1
ATOM 1600 C CA . ILE A 1 205 ? 5.917 -6.630 -11.764 1.00 88.81 205 ILE A CA 1
ATOM 1601 C C . ILE A 1 205 ? 5.238 -7.783 -11.019 1.00 88.81 205 ILE A C 1
ATOM 1603 O O . ILE A 1 205 ? 4.606 -7.556 -9.987 1.00 88.81 205 ILE A O 1
ATOM 1607 N N . ILE A 1 206 ? 5.419 -9.023 -11.484 1.00 91.00 206 ILE A N 1
ATOM 1608 C CA . ILE A 1 206 ? 4.877 -10.212 -10.809 1.00 91.00 206 ILE A CA 1
ATOM 1609 C C . ILE A 1 206 ? 5.424 -10.310 -9.381 1.00 91.00 206 ILE A C 1
ATOM 1611 O O . ILE A 1 206 ? 4.658 -10.541 -8.446 1.00 91.00 206 ILE A O 1
ATOM 1615 N N . GLY A 1 207 ? 6.728 -10.086 -9.195 1.00 91.12 207 GLY A N 1
ATOM 1616 C CA . GLY A 1 207 ? 7.363 -10.075 -7.880 1.00 91.12 207 GLY A CA 1
ATOM 1617 C C . GLY A 1 207 ? 6.729 -9.060 -6.926 1.00 91.12 207 GLY A C 1
ATOM 1618 O O . GLY A 1 207 ? 6.382 -9.419 -5.801 1.00 91.12 207 GLY A O 1
ATOM 1619 N N . PHE A 1 208 ? 6.511 -7.819 -7.374 1.00 90.38 208 PHE A N 1
ATOM 1620 C CA . PHE A 1 208 ? 5.820 -6.799 -6.578 1.00 90.38 208 PHE A CA 1
ATOM 1621 C C . PHE A 1 208 ? 4.398 -7.233 -6.209 1.00 90.38 208 PHE A C 1
ATOM 1623 O O . PHE A 1 208 ? 4.024 -7.166 -5.036 1.00 90.38 208 PHE A O 1
ATOM 1630 N N . VAL A 1 209 ? 3.625 -7.740 -7.171 1.00 90.81 209 VAL A N 1
ATOM 1631 C CA . VAL A 1 209 ? 2.236 -8.169 -6.940 1.00 90.81 209 VAL A CA 1
ATOM 1632 C C . VAL A 1 209 ? 2.169 -9.317 -5.925 1.00 90.81 209 VAL A C 1
ATOM 1634 O O . VAL A 1 209 ? 1.408 -9.242 -4.962 1.00 90.81 209 VAL A O 1
ATOM 1637 N N . VAL A 1 210 ? 3.011 -10.342 -6.073 1.00 91.81 210 VAL A N 1
ATOM 1638 C CA . VAL A 1 210 ? 3.029 -11.531 -5.198 1.00 91.81 210 VAL A CA 1
ATOM 1639 C C . VAL A 1 210 ? 3.492 -11.218 -3.777 1.00 91.81 210 VAL A C 1
ATOM 1641 O O . VAL A 1 210 ? 3.018 -11.835 -2.824 1.00 91.81 210 VAL A O 1
ATOM 1644 N N . ILE A 1 211 ? 4.390 -10.249 -3.614 1.00 93.88 211 ILE A N 1
ATOM 1645 C CA . ILE A 1 211 ? 4.941 -9.880 -2.307 1.00 93.88 211 ILE A CA 1
ATOM 1646 C C . ILE A 1 211 ? 4.039 -8.877 -1.561 1.00 93.88 211 ILE A C 1
ATOM 1648 O O . ILE A 1 211 ? 4.067 -8.831 -0.328 1.00 93.88 211 ILE A O 1
ATOM 1652 N N . THR A 1 212 ? 3.184 -8.128 -2.268 1.00 92.62 212 THR A N 1
ATOM 1653 C CA . THR A 1 212 ? 2.279 -7.123 -1.671 1.00 92.62 212 THR A CA 1
ATOM 1654 C C . THR A 1 212 ? 1.479 -7.618 -0.458 1.00 92.62 212 THR A C 1
ATOM 1656 O O . THR A 1 212 ? 1.489 -6.925 0.565 1.00 92.62 212 THR A O 1
ATOM 1659 N N . PRO A 1 213 ? 0.845 -8.807 -0.476 1.00 93.62 213 PRO A N 1
ATOM 1660 C CA . PRO A 1 213 ? 0.132 -9.332 0.689 1.00 93.62 213 PRO A CA 1
ATOM 1661 C C . PRO A 1 213 ? 1.014 -9.476 1.935 1.00 93.62 213 PRO A C 1
ATOM 1663 O O . PRO A 1 213 ? 0.571 -9.192 3.049 1.00 93.62 213 PRO A O 1
ATOM 1666 N N . ILE A 1 214 ? 2.272 -9.891 1.751 1.00 93.94 214 ILE A N 1
ATOM 1667 C CA . ILE A 1 214 ? 3.247 -10.039 2.838 1.00 93.94 214 ILE A CA 1
ATOM 1668 C C . ILE A 1 214 ? 3.581 -8.667 3.410 1.00 93.94 214 ILE A C 1
ATOM 1670 O O . ILE A 1 214 ? 3.572 -8.485 4.627 1.00 93.94 214 ILE A O 1
ATOM 1674 N N . TYR A 1 215 ? 3.829 -7.687 2.543 1.00 94.62 215 TYR A N 1
ATOM 1675 C CA . TYR A 1 215 ? 4.109 -6.323 2.972 1.00 94.62 215 TYR A CA 1
ATOM 1676 C C . TYR A 1 215 ? 2.944 -5.716 3.767 1.00 94.62 215 TYR A C 1
ATOM 1678 O O . TYR A 1 215 ? 3.164 -5.192 4.857 1.00 94.62 215 TYR A O 1
ATOM 1686 N N . MET A 1 216 ? 1.703 -5.853 3.290 1.00 93.62 216 MET A N 1
ATOM 1687 C CA . MET A 1 216 ? 0.523 -5.344 4.003 1.00 93.62 216 MET A CA 1
ATOM 1688 C C . MET A 1 216 ? 0.338 -6.000 5.375 1.00 93.62 216 MET A C 1
ATOM 1690 O O . MET A 1 216 ? 0.031 -5.313 6.348 1.00 93.62 216 MET A O 1
ATOM 1694 N N . ALA A 1 217 ? 0.583 -7.307 5.485 1.00 94.38 217 ALA A N 1
ATOM 1695 C CA . ALA A 1 217 ? 0.561 -7.994 6.772 1.00 94.38 217 ALA A CA 1
ATOM 1696 C C . ALA A 1 217 ? 1.627 -7.449 7.737 1.00 94.38 217 ALA A C 1
ATOM 1698 O O . ALA A 1 217 ? 1.333 -7.230 8.911 1.00 94.38 217 ALA A O 1
ATOM 1699 N N . ARG A 1 218 ? 2.843 -7.163 7.250 1.00 94.62 218 ARG A N 1
ATOM 1700 C CA . ARG A 1 218 ? 3.903 -6.547 8.067 1.00 94.62 218 ARG A CA 1
ATOM 1701 C C . ARG A 1 218 ? 3.557 -5.126 8.504 1.00 94.62 218 ARG A C 1
ATOM 1703 O O . ARG A 1 218 ? 3.804 -4.790 9.656 1.00 94.62 218 ARG A O 1
ATOM 1710 N N . LEU A 1 219 ? 2.939 -4.321 7.639 1.00 94.81 219 LEU A N 1
ATOM 1711 C CA . LEU A 1 219 ? 2.416 -3.007 8.035 1.00 94.81 219 LEU A CA 1
ATOM 1712 C C . LEU A 1 219 ? 1.369 -3.133 9.140 1.00 94.81 219 LEU A C 1
ATOM 1714 O O . LEU A 1 219 ? 1.405 -2.378 10.107 1.00 94.81 219 LEU A O 1
ATOM 1718 N N . SER A 1 220 ? 0.474 -4.117 9.030 1.00 95.69 220 SER A N 1
ATOM 1719 C CA . SER A 1 220 ? -0.499 -4.390 10.086 1.00 95.69 220 SER A CA 1
ATOM 1720 C C . SER A 1 220 ? 0.175 -4.792 11.394 1.00 95.69 220 SER A C 1
ATOM 1722 O O . SER A 1 220 ? -0.316 -4.410 12.451 1.00 95.69 220 SER A O 1
ATOM 1724 N N . GLU A 1 221 ? 1.264 -5.567 11.352 1.00 94.50 221 GLU A N 1
ATOM 1725 C CA . GLU A 1 221 ? 2.017 -5.914 12.560 1.00 94.50 221 GLU A CA 1
ATOM 1726 C C . GLU A 1 221 ? 2.610 -4.670 13.216 1.00 94.50 221 GLU A C 1
ATOM 1728 O O . GLU A 1 221 ? 2.337 -4.438 14.389 1.00 94.50 221 GLU A O 1
ATOM 1733 N N . ILE A 1 222 ? 3.320 -3.840 12.447 1.00 95.06 222 ILE A N 1
ATOM 1734 C CA . ILE A 1 222 ? 3.916 -2.592 12.940 1.00 95.06 222 ILE A CA 1
ATOM 1735 C C . ILE A 1 222 ? 2.842 -1.681 13.540 1.00 95.06 222 ILE A C 1
ATOM 1737 O O . ILE A 1 222 ? 3.014 -1.166 14.642 1.00 95.06 222 ILE A O 1
ATOM 1741 N N . TYR A 1 223 ? 1.721 -1.505 12.842 1.00 94.31 223 TYR A N 1
ATOM 1742 C CA . TYR A 1 223 ? 0.620 -0.678 13.324 1.00 94.31 223 TYR A CA 1
ATOM 1743 C C . TYR A 1 223 ? 0.059 -1.195 14.653 1.00 94.31 223 TYR A C 1
ATOM 1745 O O . TYR A 1 223 ? -0.071 -0.433 15.604 1.00 94.31 223 TYR A O 1
ATOM 1753 N N . LEU A 1 224 ? -0.243 -2.495 14.733 1.00 93.44 224 LEU A N 1
ATOM 1754 C CA . LEU A 1 224 ? -0.822 -3.110 15.929 1.00 93.44 224 LEU A CA 1
ATOM 1755 C C . LEU A 1 224 ? 0.152 -3.141 17.112 1.00 93.44 224 LEU A C 1
ATOM 1757 O O . LEU A 1 224 ? -0.296 -3.061 18.250 1.00 93.44 224 LEU A O 1
ATOM 1761 N N . ASP A 1 225 ? 1.452 -3.273 16.857 1.00 94.31 225 ASP A N 1
ATOM 1762 C CA . ASP A 1 225 ? 2.478 -3.304 17.906 1.00 94.31 225 ASP A CA 1
ATOM 1763 C C . ASP A 1 225 ? 2.716 -1.920 18.525 1.00 94.31 225 ASP A C 1
ATOM 1765 O O . ASP A 1 225 ? 3.130 -1.837 19.674 1.00 94.31 225 ASP A O 1
ATOM 1769 N N . ASN A 1 226 ? 2.405 -0.843 17.796 1.00 92.50 226 ASN A N 1
ATOM 1770 C CA . ASN A 1 226 ? 2.580 0.541 18.251 1.00 92.50 226 ASN A CA 1
ATOM 1771 C C . ASN A 1 226 ? 1.234 1.266 18.461 1.00 92.50 226 ASN A C 1
ATOM 1773 O O . ASN A 1 226 ? 1.194 2.490 18.584 1.00 92.50 226 ASN A O 1
ATOM 1777 N N . ILE A 1 227 ? 0.114 0.535 18.465 1.00 89.25 227 ILE A N 1
ATOM 1778 C CA . ILE A 1 227 ? -1.231 1.123 18.445 1.00 89.25 227 ILE A CA 1
ATOM 1779 C C . ILE A 1 227 ? -1.529 1.969 19.685 1.00 89.25 227 ILE A C 1
ATOM 1781 O O . ILE A 1 227 ? -2.229 2.964 19.584 1.00 89.25 227 ILE A O 1
ATOM 1785 N N . GLU A 1 228 ? -1.026 1.602 20.859 1.00 87.06 228 GLU A N 1
ATOM 1786 C CA . GLU A 1 228 ? -1.256 2.383 22.080 1.00 87.06 228 GLU A CA 1
ATOM 1787 C C . GLU A 1 228 ? -0.517 3.717 21.992 1.00 87.06 228 GLU A C 1
ATOM 1789 O O . GLU A 1 228 ? -1.141 4.774 22.044 1.00 87.06 228 GLU A O 1
ATOM 1794 N N . GLU A 1 229 ? 0.775 3.670 21.674 1.00 84.81 229 GLU A N 1
ATOM 1795 C CA . GLU A 1 229 ? 1.608 4.861 21.527 1.00 84.81 229 GLU A CA 1
ATOM 1796 C C . GLU A 1 229 ? 1.079 5.828 20.460 1.00 84.81 229 GLU A C 1
ATOM 1798 O O . GLU A 1 229 ? 1.170 7.043 20.622 1.00 84.81 229 GLU A O 1
ATOM 1803 N N . ILE A 1 230 ? 0.552 5.323 19.337 1.00 85.31 230 ILE A N 1
ATOM 1804 C CA . ILE A 1 230 ? -0.009 6.155 18.256 1.00 85.31 230 ILE A CA 1
ATOM 1805 C C . ILE A 1 230 ? -1.164 7.029 18.765 1.00 85.31 230 ILE A C 1
ATOM 1807 O O . ILE A 1 230 ? -1.273 8.184 18.341 1.00 85.31 230 ILE A O 1
ATOM 1811 N N . TYR A 1 231 ? -1.997 6.480 19.653 1.00 83.75 231 TYR A N 1
ATOM 1812 C CA . TYR A 1 231 ? -3.199 7.129 20.180 1.00 83.75 231 TYR A CA 1
ATOM 1813 C C . TYR A 1 231 ? -2.954 7.901 21.486 1.00 83.75 231 TYR A C 1
ATOM 1815 O O . TYR A 1 231 ? -3.788 8.728 21.844 1.00 83.75 231 TYR A O 1
ATOM 1823 N N . GLU A 1 232 ? -1.828 7.683 22.167 1.00 81.19 232 GLU A N 1
ATOM 1824 C CA . GLU A 1 232 ? -1.342 8.569 23.233 1.00 81.19 232 GLU A CA 1
ATOM 1825 C C . GLU A 1 232 ? -0.888 9.907 22.642 1.00 81.19 232 GLU A C 1
ATOM 1827 O O . GLU A 1 232 ? -0.216 9.905 21.613 1.00 81.19 232 GLU A O 1
ATOM 1832 N N . ASP A 1 233 ? -1.258 11.038 23.252 1.00 59.81 233 ASP A N 1
ATOM 1833 C CA . ASP A 1 233 ? -1.024 12.398 22.726 1.00 59.81 233 ASP A CA 1
ATOM 1834 C C . ASP A 1 233 ? 0.458 12.788 22.587 1.00 59.81 233 ASP A C 1
ATOM 1836 O O . ASP A 1 233 ? 1.220 12.703 23.572 1.00 59.81 233 ASP A O 1
#